Protein AF-0000000075737016 (afdb_homodimer)

Structure (mmCIF, N/CA/C/O backbone):
data_AF-0000000075737016-model_v1
#
loop_
_entity.id
_entity.type
_entity.pdbx_description
1 polymer 'VOC family protein'
#
loop_
_atom_site.group_PDB
_atom_site.id
_atom_site.type_symbol
_atom_site.label_atom_id
_atom_site.label_alt_id
_atom_site.label_comp_id
_atom_site.label_asym_id
_atom_site.label_entity_id
_atom_site.label_seq_id
_atom_site.pdbx_PDB_ins_code
_atom_site.Cartn_x
_atom_site.Cartn_y
_atom_site.Cartn_z
_atom_site.occupancy
_atom_site.B_iso_or_equiv
_atom_site.auth_seq_id
_atom_site.auth_comp_id
_atom_site.auth_asym_id
_atom_site.auth_atom_id
_atom_site.pdbx_PDB_model_num
ATOM 1 N N . MET A 1 1 ? -4.039 8.609 -7.211 1 94.69 1 MET A N 1
ATOM 2 C CA . MET A 1 1 ? -4.156 8.578 -5.758 1 94.69 1 MET A CA 1
ATOM 3 C C . MET A 1 1 ? -2.83 8.18 -5.113 1 94.69 1 MET A C 1
ATOM 5 O O . MET A 1 1 ? -2.293 8.914 -4.285 1 94.69 1 MET A O 1
ATOM 9 N N . PHE A 1 2 ? -2.203 7.031 -5.523 1 98 2 PHE A N 1
ATOM 10 C CA . PHE A 1 2 ? -0.981 6.527 -4.906 1 98 2 PHE A CA 1
ATOM 11 C C . PHE A 1 2 ? 0.245 6.973 -5.691 1 98 2 PHE A C 1
ATOM 13 O O . PHE A 1 2 ? 0.328 6.754 -6.902 1 98 2 PHE A O 1
ATOM 20 N N . SER A 1 3 ? 1.184 7.59 -5.055 1 97.44 3 SER A N 1
ATOM 21 C CA . SER A 1 3 ? 2.482 7.848 -5.672 1 97.44 3 SER A CA 1
ATOM 22 C C . SER A 1 3 ? 3.363 6.605 -5.645 1 97.44 3 SER A C 1
ATOM 24 O O . SER A 1 3 ? 3.945 6.23 -6.664 1 97.44 3 SER A O 1
ATOM 26 N N . HIS A 1 4 ? 3.385 5.996 -4.504 1 98.25 4 HIS A N 1
ATOM 27 C CA . HIS A 1 4 ? 4.199 4.801 -4.309 1 98.25 4 HIS A CA 1
ATOM 28 C C . HIS A 1 4 ? 3.695 3.973 -3.133 1 98.25 4 HIS A C 1
ATOM 30 O O . HIS A 1 4 ? 3.051 4.504 -2.225 1 98.25 4 HIS A O 1
ATOM 36 N N . VAL A 1 5 ? 3.99 2.672 -3.205 1 98.88 5 VAL A N 1
ATOM 37 C CA . VAL A 1 5 ? 3.783 1.75 -2.094 1 98.88 5 VAL A CA 1
ATOM 38 C C . VAL A 1 5 ? 5.062 0.961 -1.829 1 98.88 5 VAL A C 1
ATOM 40 O O . VAL A 1 5 ? 5.672 0.427 -2.758 1 98.88 5 VAL A O 1
ATOM 43 N N . MET A 1 6 ? 5.441 0.983 -0.606 1 98.81 6 MET A N 1
ATOM 44 C CA . MET A 1 6 ? 6.629 0.242 -0.198 1 98.81 6 MET A CA 1
ATOM 45 C C . MET A 1 6 ? 6.285 -0.806 0.854 1 98.81 6 MET A C 1
ATOM 47 O O . MET A 1 6 ? 5.473 -0.551 1.747 1 98.81 6 MET A O 1
ATOM 51 N N . ILE A 1 7 ? 6.914 -1.955 0.753 1 98.88 7 ILE A N 1
ATOM 52 C CA . ILE A 1 7 ? 6.84 -2.979 1.79 1 98.88 7 ILE A CA 1
ATOM 53 C C . ILE A 1 7 ? 8.242 -3.418 2.188 1 98.88 7 ILE A C 1
ATOM 55 O O . ILE A 1 7 ? 9.219 -3.092 1.505 1 98.88 7 ILE A O 1
ATOM 59 N N . GLY A 1 8 ? 8.297 -4.133 3.322 1 98.81 8 GLY A N 1
ATOM 60 C CA . GLY A 1 8 ? 9.578 -4.586 3.832 1 98.81 8 GLY A CA 1
ATOM 61 C C . GLY A 1 8 ? 9.922 -6 3.41 1 98.81 8 GLY A C 1
ATOM 62 O O . GLY A 1 8 ? 9.031 -6.801 3.109 1 98.81 8 GLY A O 1
ATOM 63 N N . THR A 1 9 ? 11.172 -6.27 3.42 1 98.88 9 THR A N 1
ATOM 64 C CA . THR A 1 9 ? 11.688 -7.621 3.221 1 98.88 9 THR A CA 1
ATOM 65 C C . THR A 1 9 ? 12.883 -7.887 4.125 1 98.88 9 THR A C 1
ATOM 67 O O . THR A 1 9 ? 13.586 -6.957 4.527 1 98.88 9 THR A O 1
ATOM 70 N N . ASN A 1 10 ? 13.039 -9.109 4.492 1 98.69 10 ASN A N 1
ATOM 71 C CA . ASN A 1 10 ? 14.188 -9.523 5.285 1 98.69 10 ASN A CA 1
ATOM 72 C C . ASN A 1 10 ? 15.281 -10.125 4.406 1 98.69 10 ASN A C 1
ATOM 74 O O . ASN A 1 10 ? 16.375 -10.453 4.895 1 98.69 10 ASN A O 1
ATOM 78 N N . ASN A 1 11 ? 15.055 -10.336 3.129 1 98.44 11 ASN A N 1
ATOM 79 C CA . ASN A 1 11 ? 15.977 -10.867 2.133 1 98.44 11 ASN A CA 1
ATOM 80 C C . ASN A 1 11 ? 15.758 -10.219 0.769 1 98.44 11 ASN A C 1
ATOM 82 O O . ASN A 1 11 ? 14.953 -10.695 -0.028 1 98.44 11 ASN A O 1
ATOM 86 N N . LEU A 1 12 ? 16.594 -9.195 0.452 1 98.38 12 LEU A N 1
ATOM 87 C CA . LEU A 1 12 ? 16.359 -8.352 -0.714 1 98.38 12 LEU A CA 1
ATOM 88 C C . LEU A 1 12 ? 16.516 -9.148 -2.004 1 98.38 12 LEU A C 1
ATOM 90 O O . LEU A 1 12 ? 15.75 -8.977 -2.949 1 98.38 12 LEU A O 1
ATOM 94 N N . GLU A 1 13 ? 17.5 -9.977 -2.055 1 98.12 13 GLU A N 1
ATOM 95 C CA . GLU A 1 13 ? 17.75 -10.773 -3.254 1 98.12 13 GLU A CA 1
ATOM 96 C C . GLU A 1 13 ? 16.578 -11.711 -3.547 1 98.12 13 GLU A C 1
ATOM 98 O O . GLU A 1 13 ? 16.125 -11.82 -4.691 1 98.12 13 GLU A O 1
ATOM 103 N N . ALA A 1 14 ? 16.125 -12.375 -2.545 1 98.44 14 ALA A N 1
ATOM 104 C CA . ALA A 1 14 ? 14.969 -13.258 -2.697 1 98.44 14 ALA A CA 1
ATOM 105 C C . ALA A 1 14 ? 13.727 -12.469 -3.098 1 98.44 14 ALA A C 1
ATOM 107 O O . ALA A 1 14 ? 12.922 -12.938 -3.912 1 98.44 14 ALA A O 1
ATOM 108 N N . ALA A 1 15 ? 13.602 -11.297 -2.504 1 98.75 15 ALA A N 1
ATOM 109 C CA . ALA A 1 15 ? 12.461 -10.445 -2.848 1 98.75 15 ALA A CA 1
ATOM 110 C C . ALA A 1 15 ? 12.516 -10.031 -4.316 1 98.75 15 ALA A C 1
ATOM 112 O O . ALA A 1 15 ? 11.5 -10.078 -5.016 1 98.75 15 ALA A O 1
ATOM 113 N N . LYS A 1 16 ? 13.672 -9.609 -4.73 1 98.69 16 LYS A N 1
ATOM 114 C CA . LYS A 1 16 ? 13.805 -9.203 -6.125 1 98.69 16 LYS A CA 1
ATOM 115 C C . LYS A 1 16 ? 13.453 -10.352 -7.066 1 98.69 16 LYS A C 1
ATOM 117 O O . LYS A 1 16 ? 12.758 -10.156 -8.062 1 98.69 16 LYS A O 1
ATOM 122 N N . ASP A 1 17 ? 13.984 -11.523 -6.801 1 98.75 17 ASP A N 1
ATOM 123 C CA . ASP A 1 17 ? 13.688 -12.695 -7.617 1 98.75 17 ASP A CA 1
ATOM 124 C C . ASP A 1 17 ? 12.188 -12.977 -7.664 1 98.75 17 ASP A C 1
ATOM 126 O O . ASP A 1 17 ? 11.625 -13.195 -8.734 1 98.75 17 ASP A O 1
ATOM 130 N N . PHE A 1 18 ? 11.531 -12.922 -6.566 1 98.94 18 PHE A N 1
ATOM 131 C CA . PHE A 1 18 ? 10.102 -13.172 -6.445 1 98.94 18 PHE A CA 1
ATOM 132 C C . PHE A 1 18 ? 9.305 -12.133 -7.219 1 98.94 18 PHE A C 1
ATOM 134 O O . PHE A 1 18 ? 8.477 -12.477 -8.062 1 98.94 18 PHE A O 1
ATOM 141 N N . TYR A 1 19 ? 9.547 -10.867 -6.992 1 98.94 19 TYR A N 1
ATOM 142 C CA . TYR A 1 19 ? 8.688 -9.805 -7.516 1 98.94 19 TYR A CA 1
ATOM 143 C C . TYR A 1 19 ? 8.984 -9.539 -8.984 1 98.94 19 TYR A C 1
ATOM 145 O O . TYR A 1 19 ? 8.094 -9.148 -9.742 1 98.94 19 TYR A O 1
ATOM 153 N N . ASP A 1 20 ? 10.258 -9.742 -9.461 1 98.88 20 ASP A N 1
ATOM 154 C CA . ASP A 1 20 ? 10.523 -9.688 -10.891 1 98.88 20 ASP A CA 1
ATOM 155 C C . ASP A 1 20 ? 9.602 -10.641 -11.656 1 98.88 20 ASP A C 1
ATOM 157 O O . ASP A 1 20 ? 9.008 -10.258 -12.672 1 98.88 20 ASP A O 1
ATOM 161 N N . LYS A 1 21 ? 9.516 -11.828 -11.156 1 98.88 21 LYS A N 1
ATOM 162 C CA . LYS A 1 21 ? 8.695 -12.836 -11.805 1 98.88 21 LYS A CA 1
ATOM 163 C C . LYS A 1 21 ? 7.207 -12.531 -11.641 1 98.88 21 LYS A C 1
ATOM 165 O O . LYS A 1 21 ? 6.449 -12.578 -12.609 1 98.88 21 LYS A O 1
ATOM 170 N N . LEU A 1 22 ? 6.766 -12.219 -10.453 1 98.88 22 LEU A N 1
ATOM 171 C CA . LEU A 1 22 ? 5.363 -11.977 -10.133 1 98.88 22 LEU A CA 1
ATOM 172 C C . LEU A 1 22 ? 4.816 -10.812 -10.953 1 98.88 22 LEU A C 1
ATOM 174 O O . LEU A 1 22 ? 3.822 -10.961 -11.672 1 98.88 22 LEU A O 1
ATOM 178 N N . LEU A 1 23 ? 5.508 -9.664 -10.891 1 98.88 23 LEU A N 1
ATOM 179 C CA . LEU A 1 23 ? 5.016 -8.461 -11.555 1 98.88 23 LEU A CA 1
ATOM 180 C C . LEU A 1 23 ? 5.293 -8.516 -13.055 1 98.88 23 LEU A C 1
ATOM 182 O O . LEU A 1 23 ? 4.645 -7.816 -13.836 1 98.88 23 LEU A O 1
ATOM 186 N N . GLY A 1 24 ? 6.281 -9.344 -13.43 1 98.69 24 GLY A N 1
ATOM 187 C CA . GLY A 1 24 ? 6.473 -9.617 -14.852 1 98.69 24 GLY A CA 1
ATOM 188 C C . GLY A 1 24 ? 5.227 -10.141 -15.531 1 98.69 24 GLY A C 1
ATOM 189 O O . GLY A 1 24 ? 4.977 -9.836 -16.703 1 98.69 24 GLY A O 1
ATOM 190 N N . THR A 1 25 ? 4.461 -10.93 -14.844 1 98.75 25 THR A N 1
ATOM 191 C CA . THR A 1 25 ? 3.236 -11.492 -15.398 1 98.75 25 THR A CA 1
ATOM 192 C C . THR A 1 25 ? 2.232 -10.391 -15.719 1 98.75 25 THR A C 1
ATOM 194 O O . THR A 1 25 ? 1.284 -10.609 -16.484 1 98.75 25 THR A O 1
ATOM 197 N N . LEU A 1 26 ? 2.424 -9.242 -15.148 1 98.44 26 LEU A N 1
ATOM 198 C CA . LEU A 1 26 ? 1.522 -8.117 -15.359 1 98.44 26 LEU A CA 1
ATOM 199 C C . LEU A 1 26 ? 2.137 -7.094 -16.312 1 98.44 26 LEU A C 1
ATOM 201 O O . LEU A 1 26 ? 1.623 -5.984 -16.453 1 98.44 26 LEU A O 1
ATOM 205 N N . GLY A 1 27 ? 3.307 -7.441 -16.828 1 97.75 27 GLY A N 1
ATOM 206 C CA . GLY A 1 27 ? 3.961 -6.578 -17.797 1 97.75 27 GLY A CA 1
ATOM 207 C C . GLY A 1 27 ? 4.82 -5.504 -17.156 1 97.75 27 GLY A C 1
ATOM 208 O O . GLY A 1 27 ? 5.199 -4.531 -17.812 1 97.75 27 GLY A O 1
ATOM 209 N N . VAL A 1 28 ? 5.105 -5.602 -15.898 1 98.31 28 VAL A N 1
ATOM 210 C CA . VAL A 1 28 ? 5.961 -4.641 -15.211 1 98.31 28 VAL A CA 1
ATOM 211 C C . VAL A 1 28 ? 7.426 -5.008 -15.422 1 98.31 28 VAL A C 1
ATOM 213 O O . VAL A 1 28 ? 7.828 -6.148 -15.18 1 98.31 28 VAL A O 1
ATOM 216 N N . PRO A 1 29 ? 8.234 -4.062 -15.836 1 97.62 29 PRO A N 1
ATOM 217 C CA . PRO A 1 29 ? 9.648 -4.367 -16.047 1 97.62 29 PRO A CA 1
ATOM 218 C C . PRO A 1 29 ? 10.383 -4.715 -14.75 1 97.62 29 PRO A C 1
ATOM 220 O O . PRO A 1 29 ? 9.922 -4.363 -13.664 1 97.62 29 PRO A O 1
ATOM 223 N N . PRO A 1 30 ? 11.516 -5.359 -14.875 1 98 30 PRO A N 1
ATOM 224 C CA . PRO A 1 30 ? 12.281 -5.738 -13.688 1 98 30 PRO A CA 1
ATOM 225 C C . PRO A 1 30 ? 12.688 -4.539 -12.836 1 98 30 PRO A C 1
ATOM 227 O O . PRO A 1 30 ? 12.758 -3.414 -13.344 1 98 30 PRO A O 1
ATOM 230 N N . ALA A 1 31 ? 13.055 -4.859 -11.656 1 98.19 31 ALA A N 1
ATOM 231 C CA . ALA A 1 31 ? 13.32 -3.824 -10.656 1 98.19 31 ALA A CA 1
ATOM 232 C C . ALA A 1 31 ? 14.609 -3.07 -10.977 1 98.19 31 ALA A C 1
ATOM 234 O O . ALA A 1 31 ? 15.555 -3.646 -11.516 1 98.19 31 ALA A O 1
ATOM 235 N N . MET A 1 32 ? 14.57 -1.818 -10.578 1 97.06 32 MET A N 1
ATOM 236 C CA . MET A 1 32 ? 15.812 -1.078 -10.352 1 97.06 32 MET A CA 1
ATOM 237 C C . MET A 1 32 ? 16.312 -1.285 -8.922 1 97.06 32 MET A C 1
ATOM 239 O O . MET A 1 32 ? 15.523 -1.261 -7.977 1 97.06 32 MET A O 1
ATOM 243 N N . VAL A 1 33 ? 17.625 -1.486 -8.797 1 96.31 33 VAL A N 1
ATOM 244 C CA . VAL A 1 33 ? 18.219 -1.703 -7.477 1 96.31 33 VAL A CA 1
ATOM 245 C C . VAL A 1 33 ? 18.906 -0.428 -7.004 1 96.31 33 VAL A C 1
ATOM 247 O O . VAL A 1 33 ? 19.656 0.19 -7.754 1 96.31 33 VAL A O 1
ATOM 250 N N . ASP A 1 34 ? 18.578 -0.069 -5.82 1 93.62 34 ASP A N 1
ATOM 251 C CA . ASP A 1 34 ? 19.25 1.033 -5.141 1 93.62 34 ASP A CA 1
ATOM 252 C C . ASP A 1 34 ? 19.594 0.662 -3.699 1 93.62 34 ASP A C 1
ATOM 254 O O . ASP A 1 34 ? 18.781 0.847 -2.793 1 93.62 34 ASP A O 1
ATOM 258 N N . AR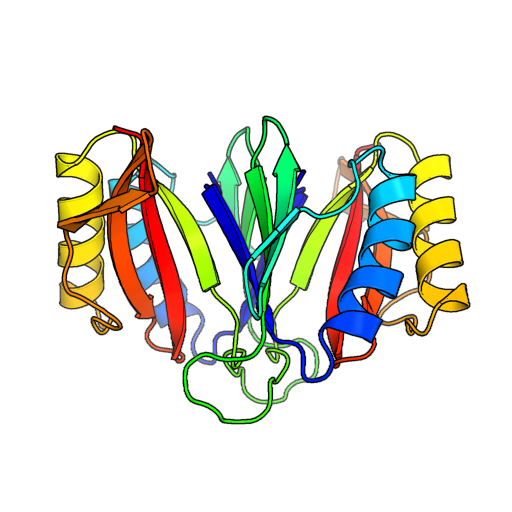G A 1 35 ? 20.859 0.183 -3.465 1 94.06 35 ARG A N 1
ATOM 259 C CA . ARG A 1 35 ? 21.297 -0.239 -2.139 1 94.06 35 ARG A CA 1
ATOM 260 C C . ARG A 1 35 ? 20.375 -1.315 -1.573 1 94.06 35 ARG A C 1
ATOM 262 O O . ARG A 1 35 ? 20.266 -2.404 -2.141 1 94.06 35 ARG A O 1
ATOM 269 N N . HIS A 1 36 ? 19.688 -1.004 -0.562 1 95.38 36 HIS A N 1
ATOM 270 C CA . HIS A 1 36 ? 18.875 -1.999 0.128 1 95.38 36 HIS A CA 1
ATOM 271 C C . HIS A 1 36 ? 17.406 -1.884 -0.269 1 95.38 36 HIS A C 1
ATOM 273 O O . HIS A 1 36 ? 16.516 -2.24 0.509 1 95.38 36 HIS A O 1
ATOM 279 N N . ARG A 1 37 ? 17.219 -1.365 -1.515 1 97.81 37 ARG A N 1
ATOM 280 C CA . ARG A 1 37 ? 15.867 -1.179 -2.023 1 97.81 37 ARG A CA 1
ATOM 281 C C . ARG A 1 37 ? 15.758 -1.661 -3.467 1 97.81 37 ARG A C 1
ATOM 283 O O . ARG A 1 37 ? 16.719 -1.572 -4.234 1 97.81 37 ARG A O 1
ATOM 290 N N . ILE A 1 38 ? 14.602 -2.125 -3.832 1 98.5 38 ILE A N 1
ATOM 291 C CA . ILE A 1 38 ? 14.258 -2.379 -5.227 1 98.5 38 ILE A CA 1
ATOM 292 C C . ILE A 1 38 ? 12.977 -1.631 -5.59 1 98.5 38 ILE A C 1
ATOM 294 O O . ILE A 1 38 ? 12.07 -1.505 -4.762 1 98.5 38 ILE A O 1
ATOM 298 N N . PHE A 1 39 ? 12.938 -1.162 -6.867 1 98.44 39 PHE A N 1
ATOM 299 C CA . PHE A 1 39 ? 11.828 -0.331 -7.324 1 98.44 39 PHE A CA 1
ATOM 300 C C . PHE A 1 39 ? 11.242 -0.878 -8.617 1 98.44 39 PHE A C 1
ATOM 302 O O . PHE A 1 39 ? 11.984 -1.231 -9.539 1 98.44 39 PHE A O 1
ATOM 309 N N . TYR A 1 40 ? 9.945 -0.964 -8.664 1 98.69 40 TYR A N 1
ATOM 310 C CA . TYR A 1 40 ? 9.164 -1.186 -9.875 1 98.69 40 TYR A CA 1
ATOM 311 C C . TYR A 1 40 ? 8.383 0.066 -10.258 1 98.69 40 TYR A C 1
ATOM 313 O O . TYR A 1 40 ? 7.477 0.487 -9.531 1 98.69 40 TYR A O 1
ATOM 321 N N . ARG A 1 41 ? 8.742 0.615 -11.398 1 96.19 41 ARG A N 1
ATOM 322 C CA . ARG A 1 41 ? 8.156 1.895 -11.781 1 96.19 41 ARG A CA 1
ATOM 323 C C . ARG A 1 41 ? 7.309 1.753 -13.047 1 96.19 41 ARG A C 1
ATOM 325 O O . ARG A 1 41 ? 7.746 1.155 -14.031 1 96.19 41 ARG A O 1
ATOM 332 N N . THR A 1 42 ? 6.105 2.258 -12.945 1 95.5 42 THR A N 1
ATOM 333 C CA . THR A 1 42 ? 5.211 2.373 -14.094 1 95.5 42 THR A CA 1
ATOM 334 C C . THR A 1 42 ? 4.652 3.789 -14.203 1 95.5 42 THR A C 1
ATOM 336 O O . THR A 1 42 ? 4.961 4.648 -13.375 1 95.5 42 THR A O 1
ATOM 339 N N . LYS A 1 43 ? 3.848 4.016 -15.211 1 92.31 43 LYS A N 1
ATOM 340 C CA . LYS A 1 43 ? 3.24 5.328 -15.406 1 92.31 43 LYS A CA 1
ATOM 341 C C . LYS A 1 43 ? 2.221 5.629 -14.312 1 92.31 43 LYS A C 1
ATOM 343 O O . LYS A 1 43 ? 1.885 6.793 -14.07 1 92.31 43 LYS A O 1
ATOM 348 N N . THR A 1 44 ? 1.782 4.586 -13.672 1 92.56 44 THR A N 1
ATOM 349 C CA . THR A 1 44 ? 0.655 4.793 -12.773 1 92.56 44 THR A CA 1
ATOM 350 C C . THR A 1 44 ? 1.08 4.602 -11.32 1 92.56 44 THR A C 1
ATOM 352 O O . THR A 1 44 ? 0.237 4.562 -10.422 1 92.56 44 THR A O 1
ATOM 355 N N . GLY A 1 45 ? 2.395 4.492 -11.062 1 94.62 45 GLY A N 1
ATOM 356 C CA . GLY A 1 45 ? 2.857 4.406 -9.688 1 94.62 45 GLY A CA 1
ATOM 357 C C . GLY A 1 45 ? 4.156 3.633 -9.539 1 94.62 45 GLY A C 1
ATOM 358 O O . GLY A 1 45 ? 4.652 3.053 -10.508 1 94.62 45 GLY A O 1
ATOM 359 N N . THR A 1 46 ? 4.676 3.658 -8.344 1 97.56 46 THR A N 1
ATOM 360 C CA . THR A 1 46 ? 5.902 2.951 -8 1 97.56 46 THR A CA 1
ATOM 361 C C . THR A 1 46 ? 5.66 1.958 -6.871 1 97.56 46 THR A C 1
ATOM 363 O O . THR A 1 46 ? 5.043 2.301 -5.859 1 97.56 46 THR A O 1
ATOM 366 N N . PHE A 1 47 ? 6.02 0.684 -7.074 1 98.88 47 PHE A N 1
ATOM 367 C CA . PHE A 1 47 ? 6.094 -0.316 -6.016 1 98.88 47 PHE A CA 1
ATOM 368 C C . PHE A 1 47 ? 7.539 -0.555 -5.594 1 98.88 47 PHE A C 1
ATOM 370 O O . PHE A 1 47 ? 8.422 -0.688 -6.441 1 98.88 47 PHE A O 1
ATOM 377 N N . ALA A 1 48 ? 7.742 -0.565 -4.301 1 98.81 48 ALA A N 1
ATOM 378 C CA . ALA A 1 48 ? 9.109 -0.733 -3.814 1 98.81 48 ALA A CA 1
ATOM 379 C C . ALA A 1 48 ? 9.164 -1.749 -2.676 1 98.81 48 ALA A C 1
ATOM 381 O O . ALA A 1 48 ? 8.18 -1.939 -1.957 1 98.81 48 ALA A O 1
ATOM 382 N N . VAL A 1 49 ? 10.25 -2.393 -2.561 1 98.88 49 VAL A N 1
ATOM 383 C CA . VAL A 1 49 ? 10.562 -3.33 -1.489 1 98.88 49 VAL A CA 1
ATOM 384 C C . VAL A 1 49 ? 11.922 -2.99 -0.888 1 98.88 49 VAL A C 1
ATOM 386 O O . VAL A 1 49 ? 12.883 -2.73 -1.617 1 98.88 49 VAL A O 1
ATOM 389 N N . SER A 1 50 ? 11.953 -2.971 0.403 1 98.31 50 SER A N 1
ATOM 390 C CA . SER A 1 50 ? 13.203 -2.551 1.031 1 98.31 50 SER A CA 1
ATOM 391 C C . SER A 1 50 ? 13.422 -3.26 2.365 1 98.31 50 SER A C 1
ATOM 393 O O . SER A 1 50 ? 12.453 -3.666 3.02 1 98.31 50 SER A O 1
ATOM 395 N N . LYS A 1 51 ? 14.734 -3.406 2.701 1 98.06 51 LYS A N 1
ATOM 396 C CA . LYS A 1 51 ? 15 -3.646 4.117 1 98.06 51 LYS A CA 1
ATOM 397 C C . LYS A 1 51 ? 14.586 -2.445 4.965 1 98.06 51 LYS A C 1
ATOM 399 O O . LYS A 1 51 ? 14.805 -1.298 4.574 1 98.06 51 LYS A O 1
ATOM 404 N N . PRO A 1 52 ? 13.977 -2.764 6.164 1 98 52 PRO A N 1
ATOM 405 C CA . PRO A 1 52 ? 13.523 -1.629 6.969 1 98 52 PRO A CA 1
ATOM 406 C C . PRO A 1 52 ? 14.664 -0.7 7.379 1 98 52 PRO A C 1
ATOM 408 O O . PRO A 1 52 ? 15.75 -1.168 7.727 1 98 52 PRO A O 1
ATOM 411 N N . ILE A 1 53 ? 14.391 0.537 7.391 1 95.12 53 ILE A N 1
ATOM 412 C CA . ILE A 1 53 ? 15.43 1.546 7.59 1 95.12 53 ILE A CA 1
ATOM 413 C C . ILE A 1 53 ? 15.805 1.614 9.07 1 95.12 53 ILE A C 1
ATOM 415 O O . ILE A 1 53 ? 16.859 2.16 9.422 1 95.12 53 ILE A O 1
ATOM 419 N N . ASN A 1 54 ? 14.969 1.071 9.922 1 96.38 54 ASN A N 1
ATOM 420 C CA . ASN A 1 54 ? 15.258 1.129 11.352 1 96.38 54 ASN A CA 1
ATOM 421 C C . ASN A 1 54 ? 16.125 -0.049 11.797 1 96.38 54 ASN A C 1
ATOM 423 O O . ASN A 1 54 ? 16.391 -0.208 12.984 1 96.38 54 ASN A O 1
ATOM 427 N N . GLY A 1 55 ? 16.438 -0.944 10.867 1 96.75 55 GLY A N 1
ATOM 428 C CA . GLY A 1 55 ? 17.344 -2.051 11.141 1 96.75 55 GLY A CA 1
ATOM 429 C C . GLY A 1 55 ? 16.641 -3.248 11.766 1 96.75 55 GLY A C 1
ATOM 430 O O . GLY A 1 55 ? 17.266 -4.285 12 1 96.75 55 GLY A O 1
ATOM 431 N N . GLU A 1 56 ? 15.375 -3.094 12.148 1 98.38 56 GLU A N 1
ATOM 432 C CA . GLU A 1 56 ? 14.594 -4.199 12.695 1 98.38 56 GLU A CA 1
ATOM 433 C C . GLU A 1 56 ? 14.031 -5.082 11.578 1 98.38 56 GLU A C 1
ATOM 435 O O . GLU A 1 56 ? 13.953 -4.656 10.422 1 98.38 56 GLU A O 1
ATOM 440 N N . PRO A 1 57 ? 13.672 -6.359 11.883 1 98.62 57 PRO A N 1
ATOM 441 C CA . PRO A 1 57 ? 13.117 -7.234 10.844 1 98.62 57 PRO A CA 1
ATOM 442 C C . PRO A 1 57 ? 11.859 -6.656 10.195 1 98.62 57 PRO A C 1
ATOM 444 O O . PRO A 1 57 ? 11.039 -6.031 10.875 1 98.62 57 PRO A O 1
ATOM 447 N N . ALA A 1 58 ? 11.758 -6.855 8.914 1 98.75 58 ALA A N 1
ATOM 448 C CA . ALA A 1 58 ? 10.516 -6.535 8.203 1 98.75 58 ALA A CA 1
ATOM 449 C C . ALA A 1 58 ? 9.352 -7.359 8.734 1 98.75 58 ALA A C 1
ATOM 451 O O . ALA A 1 58 ? 9.508 -8.547 9.023 1 98.75 58 ALA A O 1
ATOM 452 N N . THR A 1 59 ? 8.25 -6.73 8.883 1 98.81 59 THR A N 1
ATOM 453 C CA . THR A 1 59 ? 7.02 -7.426 9.234 1 98.81 59 THR A CA 1
ATOM 454 C C . THR A 1 59 ? 5.871 -6.996 8.328 1 98.81 59 THR A C 1
ATOM 456 O O . THR 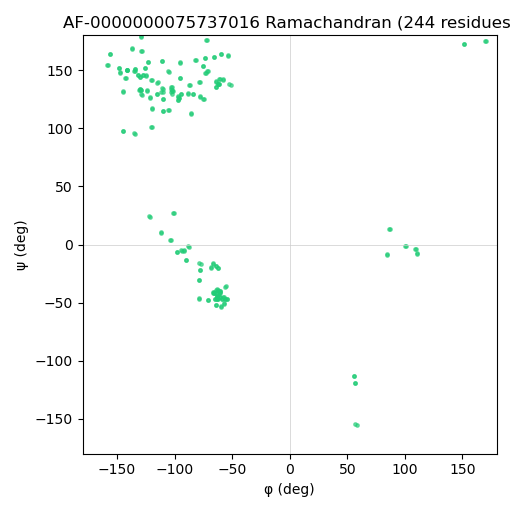A 1 59 ? 5.785 -5.824 7.945 1 98.81 59 THR A O 1
ATOM 459 N N . ALA A 1 60 ? 5.016 -7.957 8.055 1 98.69 60 ALA A N 1
ATOM 460 C CA . ALA A 1 60 ? 3.781 -7.641 7.34 1 98.69 60 ALA A CA 1
ATOM 461 C C . ALA A 1 60 ? 2.783 -6.941 8.266 1 98.69 60 ALA A C 1
ATOM 463 O O . ALA A 1 60 ? 2.824 -7.121 9.484 1 98.69 60 ALA A O 1
ATOM 464 N N . ALA A 1 61 ? 1.917 -6.156 7.695 1 98.75 61 ALA A N 1
ATOM 465 C CA . ALA A 1 61 ? 0.829 -5.539 8.453 1 98.75 61 ALA A CA 1
ATOM 466 C C . ALA A 1 61 ? -0.304 -6.535 8.688 1 98.75 61 ALA A C 1
ATOM 468 O O . ALA A 1 61 ? -0.641 -7.324 7.801 1 98.75 61 ALA A O 1
ATOM 469 N N . ASN A 1 62 ? -0.911 -6.535 9.875 1 98.69 62 ASN A N 1
ATOM 470 C CA . ASN A 1 62 ? -2.197 -7.203 10.039 1 98.69 62 ASN A CA 1
ATOM 471 C C . ASN A 1 62 ? -3.357 -6.289 9.656 1 98.69 62 ASN A C 1
ATOM 473 O O . ASN A 1 62 ? -3.613 -5.285 10.32 1 98.69 62 ASN A O 1
ATOM 477 N N . GLY A 1 63 ? -4.012 -6.625 8.617 1 98.19 63 GLY A N 1
ATOM 478 C CA . GLY A 1 63 ? -5.043 -5.777 8.047 1 98.19 63 GLY A CA 1
ATOM 479 C C . GLY A 1 63 ? -4.637 -5.16 6.723 1 98.19 63 GLY A C 1
ATOM 480 O O . GLY A 1 63 ? -5.445 -4.496 6.07 1 98.19 63 GLY A O 1
ATOM 481 N N . GLY A 1 64 ? -3.377 -5.402 6.312 1 98.5 64 GLY A N 1
ATOM 482 C CA . GLY A 1 64 ? -2.859 -4.781 5.102 1 98.5 64 GLY A CA 1
ATOM 483 C C . GLY A 1 64 ? -2.99 -5.664 3.875 1 98.5 64 GLY A C 1
ATOM 484 O O . GLY A 1 64 ? -2.879 -6.887 3.969 1 98.5 64 GLY A O 1
ATOM 485 N N . THR A 1 65 ? -3.279 -5.09 2.717 1 98.81 65 THR A N 1
ATOM 486 C CA . THR A 1 65 ? -3.264 -5.742 1.412 1 98.81 65 THR A CA 1
ATOM 487 C C . THR A 1 65 ? -2.793 -4.777 0.329 1 98.81 65 THR A C 1
ATOM 489 O O . THR A 1 65 ? -3.232 -3.625 0.284 1 98.81 65 THR A O 1
ATOM 492 N N . ILE A 1 66 ? -1.862 -5.211 -0.499 1 98.88 66 ILE A N 1
ATOM 493 C CA . ILE A 1 66 ? -1.486 -4.465 -1.694 1 98.88 66 ILE A CA 1
ATOM 494 C C . ILE A 1 66 ? -2.061 -5.152 -2.932 1 98.88 66 ILE A C 1
ATOM 496 O O . ILE A 1 66 ? -1.695 -6.285 -3.246 1 98.88 66 ILE A O 1
ATOM 500 N N . GLY A 1 67 ? -2.949 -4.43 -3.588 1 98.75 67 GLY A N 1
ATOM 501 C CA . GLY A 1 67 ? -3.617 -4.965 -4.762 1 98.75 67 GLY A CA 1
ATOM 502 C C . GLY A 1 67 ? -3.057 -4.426 -6.066 1 98.75 67 GLY A C 1
ATOM 503 O O . GLY A 1 67 ? -2.859 -3.217 -6.211 1 98.75 67 GLY A O 1
ATOM 504 N N . PHE A 1 68 ? -2.857 -5.281 -7.016 1 98.75 68 PHE A N 1
ATOM 505 C CA . PHE A 1 68 ? -2.391 -4.934 -8.352 1 98.75 68 PHE A CA 1
ATOM 506 C C . PHE A 1 68 ? -3.49 -5.156 -9.383 1 98.75 68 PHE A C 1
ATOM 508 O O . PHE A 1 68 ? -4.395 -5.969 -9.172 1 98.75 68 PHE A O 1
ATOM 515 N N . VAL A 1 69 ? -3.324 -4.469 -10.492 1 97.94 69 VAL A N 1
ATOM 516 C CA . VAL A 1 69 ? -4.312 -4.566 -11.562 1 97.94 69 VAL A CA 1
ATOM 517 C C . VAL A 1 69 ? -3.877 -5.625 -12.57 1 97.94 69 VAL A C 1
ATOM 519 O O . VAL A 1 69 ? -2.723 -5.637 -13.008 1 97.94 69 VAL A O 1
ATOM 522 N N . ALA A 1 70 ? -4.727 -6.508 -12.891 1 98.38 70 ALA A N 1
ATOM 523 C CA . ALA A 1 70 ? -4.562 -7.383 -14.047 1 98.38 70 ALA A CA 1
ATOM 524 C C . ALA A 1 70 ? -5.484 -6.961 -15.188 1 98.38 70 ALA A C 1
ATOM 526 O O . ALA A 1 70 ? -6.617 -6.535 -14.953 1 98.38 70 ALA A O 1
ATOM 527 N N . LYS A 1 71 ? -5.062 -7.184 -16.406 1 97.62 71 LYS A N 1
ATOM 528 C CA . LYS A 1 71 ? -5.824 -6.77 -17.578 1 97.62 71 LYS A CA 1
ATOM 529 C C . LYS A 1 71 ? -6.785 -7.867 -18.031 1 97.62 71 LYS A C 1
ATOM 531 O O . LYS A 1 71 ? -7.629 -7.645 -18.891 1 97.62 71 LYS A O 1
ATOM 536 N N . SER A 1 72 ? -6.613 -9.023 -17.531 1 98.12 72 SER A N 1
ATOM 537 C CA . SER A 1 72 ? -7.461 -10.164 -17.875 1 98.12 72 SER A CA 1
ATOM 538 C C . SER A 1 72 ? -7.445 -11.219 -16.766 1 98.12 72 SER A C 1
ATOM 540 O O . SER A 1 72 ? -6.586 -11.195 -15.891 1 98.12 72 SER A O 1
ATOM 542 N N . GLN A 1 73 ? -8.43 -12.102 -16.844 1 97.81 73 GLN A N 1
ATOM 543 C CA . GLN A 1 73 ? -8.445 -13.227 -15.93 1 97.81 73 GLN A CA 1
ATOM 544 C C . GLN A 1 73 ? -7.207 -14.102 -16.094 1 97.81 73 GLN A C 1
ATOM 546 O O . GLN A 1 73 ? -6.648 -14.594 -15.117 1 97.81 73 GLN A O 1
ATOM 551 N N . GLU A 1 74 ? -6.824 -14.273 -17.344 1 98.06 74 GLU A N 1
ATOM 552 C CA . GLU A 1 74 ? -5.648 -15.094 -17.641 1 98.06 74 GLU A CA 1
ATOM 553 C C . GLU A 1 74 ? -4.395 -14.508 -16.984 1 98.06 74 GLU A C 1
ATOM 555 O O . GLU A 1 74 ? -3.568 -15.242 -16.453 1 98.06 74 GLU A O 1
ATOM 560 N N . GLU A 1 75 ? -4.254 -13.188 -17.047 1 98.44 75 GLU A N 1
ATOM 561 C CA . GLU A 1 75 ? -3.131 -12.516 -16.406 1 98.44 75 GLU A CA 1
ATOM 562 C C . GLU A 1 75 ? -3.158 -12.711 -14.891 1 98.44 75 GLU A C 1
ATOM 564 O O . GLU A 1 75 ? -2.117 -12.922 -14.273 1 98.44 75 GLU A O 1
ATOM 569 N N . ALA A 1 76 ? -4.336 -12.641 -14.359 1 98.69 76 ALA A N 1
ATOM 570 C CA . ALA A 1 76 ? -4.5 -12.836 -12.914 1 98.69 76 ALA A CA 1
ATOM 571 C C . ALA A 1 76 ? -4.137 -14.266 -12.508 1 98.69 76 ALA A C 1
ATOM 573 O O . ALA A 1 76 ? -3.469 -14.477 -11.492 1 98.69 76 ALA A O 1
ATOM 574 N N . ASP A 1 77 ? -4.543 -15.211 -13.305 1 98.62 77 ASP A N 1
ATOM 575 C CA . ASP A 1 77 ? -4.207 -16.609 -13.047 1 98.62 77 ASP A CA 1
ATOM 576 C C . ASP A 1 77 ? -2.699 -16.828 -13.125 1 98.62 77 ASP A C 1
ATOM 578 O O . ASP A 1 77 ? -2.127 -17.531 -12.281 1 98.62 77 ASP A O 1
ATOM 582 N N . ALA A 1 78 ? -2.145 -16.281 -14.117 1 98.81 78 ALA A N 1
ATOM 583 C CA . ALA A 1 78 ? -0.698 -16.406 -14.273 1 98.81 78 ALA A CA 1
ATOM 584 C C . ALA A 1 78 ? 0.04 -15.781 -13.094 1 98.81 78 ALA A C 1
ATOM 586 O O . ALA A 1 78 ? 1.04 -16.328 -12.625 1 98.81 78 ALA A O 1
ATOM 587 N N . TRP A 1 79 ? -0.433 -14.672 -12.672 1 98.88 79 TRP A N 1
ATOM 588 C CA . TRP A 1 79 ? 0.12 -13.984 -11.508 1 98.88 79 TRP A CA 1
ATOM 589 C C . TRP A 1 79 ? 0.095 -14.875 -10.281 1 98.88 79 TRP A C 1
ATOM 591 O O . TRP A 1 79 ? 1.116 -15.047 -9.609 1 98.88 79 TRP A O 1
ATOM 601 N N . HIS A 1 80 ? -1.02 -15.445 -10.008 1 98.88 80 HIS A N 1
ATOM 602 C CA . HIS A 1 80 ? -1.166 -16.297 -8.828 1 98.88 80 HIS A CA 1
ATOM 603 C C . HIS A 1 80 ? -0.295 -17.547 -8.93 1 98.88 80 HIS A C 1
ATOM 605 O O . HIS A 1 80 ? 0.429 -17.875 -7.988 1 98.88 80 HIS A O 1
ATOM 611 N N . ALA A 1 81 ? -0.341 -18.188 -10.047 1 98.81 81 ALA A N 1
ATOM 612 C CA . ALA A 1 81 ? 0.436 -19.406 -10.258 1 98.81 81 ALA A CA 1
ATOM 613 C C . ALA A 1 81 ? 1.931 -19.141 -10.117 1 98.81 81 ALA A C 1
ATOM 615 O O . ALA A 1 81 ? 2.652 -19.906 -9.492 1 98.81 81 ALA A O 1
ATOM 616 N N . THR A 1 82 ? 2.371 -18.078 -10.711 1 98.88 82 THR A N 1
ATOM 617 C CA . THR A 1 82 ? 3.775 -17.703 -10.633 1 98.88 82 THR A CA 1
ATOM 618 C C . THR A 1 82 ? 4.176 -17.406 -9.195 1 98.88 82 THR A C 1
ATOM 620 O O . THR A 1 82 ? 5.254 -17.797 -8.75 1 98.88 82 THR A O 1
ATOM 623 N N . GLY A 1 83 ? 3.34 -16.672 -8.477 1 98.81 83 GLY A N 1
ATOM 624 C CA . GLY A 1 83 ? 3.605 -16.391 -7.074 1 98.81 83 GLY A CA 1
ATOM 625 C C . GLY A 1 83 ? 3.787 -17.656 -6.246 1 98.81 83 GLY A C 1
ATOM 626 O O . GLY A 1 83 ? 4.754 -17.766 -5.488 1 98.81 83 GLY A O 1
ATOM 627 N N . VAL A 1 84 ? 2.902 -18.562 -6.445 1 98.69 84 VAL A N 1
ATOM 628 C CA . VAL A 1 84 ? 2.951 -19.812 -5.691 1 98.69 84 VAL A CA 1
ATOM 629 C C . VAL A 1 84 ? 4.203 -20.594 -6.074 1 98.69 84 VAL A C 1
ATOM 631 O O . VAL A 1 84 ? 4.906 -21.125 -5.203 1 98.69 84 VAL A O 1
ATOM 634 N N . ALA A 1 85 ? 4.516 -20.625 -7.297 1 98.81 85 ALA A N 1
ATOM 635 C CA . ALA A 1 85 ? 5.652 -21.391 -7.801 1 98.81 85 ALA A CA 1
ATOM 636 C C . ALA A 1 85 ? 6.973 -20.812 -7.293 1 98.81 85 ALA A C 1
ATOM 638 O O . ALA A 1 85 ? 8.008 -21.484 -7.32 1 98.81 85 ALA A O 1
ATOM 639 N N . ASN A 1 86 ? 6.945 -19.625 -6.812 1 98.69 86 ASN A N 1
ATOM 640 C CA . ASN A 1 86 ? 8.195 -18.953 -6.461 1 98.69 86 ASN A CA 1
ATOM 641 C C . ASN A 1 86 ? 8.219 -18.562 -4.988 1 98.69 86 ASN A C 1
ATOM 643 O O . ASN A 1 86 ? 8.875 -17.578 -4.617 1 98.69 86 ASN A O 1
ATOM 647 N N . GLY A 1 87 ? 7.473 -19.219 -4.184 1 98.25 87 GLY A N 1
ATOM 648 C CA . GLY A 1 87 ? 7.648 -19.094 -2.748 1 98.25 87 GLY A CA 1
ATOM 649 C C . GLY A 1 87 ? 6.496 -18.375 -2.068 1 98.25 87 GLY A C 1
ATOM 650 O O . GLY A 1 87 ? 6.449 -18.281 -0.84 1 98.25 87 GLY A O 1
ATOM 651 N N . GLY A 1 88 ? 5.531 -17.812 -2.873 1 98.56 88 GLY A N 1
ATOM 652 C CA . GLY A 1 88 ? 4.32 -17.266 -2.279 1 98.56 88 GLY A CA 1
ATOM 653 C C . GLY A 1 88 ? 3.355 -18.344 -1.805 1 98.56 88 GLY A C 1
ATOM 654 O O . GLY A 1 88 ? 3.469 -19.5 -2.193 1 98.56 88 GLY A O 1
ATOM 655 N N . THR A 1 89 ? 2.486 -17.875 -0.921 1 98.38 89 THR A N 1
ATOM 656 C CA . THR A 1 89 ? 1.467 -18.781 -0.402 1 98.38 89 THR A CA 1
ATOM 657 C C . THR A 1 89 ? 0.07 -18.219 -0.642 1 98.38 89 THR A C 1
ATOM 659 O O . THR A 1 89 ? -0.192 -17.047 -0.347 1 98.38 89 THR A O 1
ATOM 662 N N . THR A 1 90 ? -0.803 -19.094 -1.156 1 97.75 90 THR A N 1
ATOM 663 C CA . THR A 1 90 ? -2.191 -18.672 -1.325 1 97.75 90 THR A CA 1
ATOM 664 C C . THR A 1 90 ? -2.822 -18.328 0.022 1 97.75 90 THR A C 1
ATOM 666 O O . THR A 1 90 ? -2.607 -19.031 1.009 1 97.75 90 THR A O 1
ATOM 669 N N . CYS A 1 91 ? -3.537 -17.281 0.001 1 95.75 91 CYS A N 1
ATOM 670 C CA . CYS A 1 91 ? -4.309 -16.938 1.188 1 95.75 91 CYS A CA 1
ATOM 671 C C . CYS A 1 91 ? -5.719 -16.484 0.812 1 95.75 91 CYS A C 1
ATOM 673 O O . CYS A 1 91 ? -6.047 -16.391 -0.372 1 95.75 91 CYS A O 1
ATOM 675 N N . GLU A 1 92 ? -6.59 -16.375 1.765 1 93.94 92 GLU A N 1
ATOM 676 C CA . GLU A 1 92 ? -8.008 -16.094 1.536 1 93.94 92 GLU A CA 1
ATOM 677 C C . GLU A 1 92 ? -8.633 -17.156 0.641 1 93.94 92 GLU A C 1
ATOM 679 O O . GLU A 1 92 ? -8.242 -18.328 0.69 1 93.94 92 GLU A O 1
ATOM 684 N N . ASP A 1 93 ? -9.711 -16.828 -0.056 1 92.75 93 ASP A N 1
ATOM 685 C CA . ASP A 1 93 ? -10.359 -17.75 -0.985 1 92.75 93 ASP A CA 1
ATOM 686 C C . ASP A 1 93 ? -9.516 -17.938 -2.244 1 92.75 93 ASP A C 1
ATOM 688 O O . ASP A 1 93 ? -8.758 -17.047 -2.629 1 92.75 93 ASP A O 1
ATOM 692 N N . PRO A 1 94 ? -9.578 -19.156 -2.82 1 94.81 94 PRO A N 1
ATOM 693 C CA . PRO A 1 94 ? -8.859 -19.391 -4.074 1 94.81 94 PRO A CA 1
ATOM 694 C C . PRO A 1 94 ? -9.219 -18.375 -5.156 1 94.81 94 PRO A C 1
ATOM 696 O O . PRO A 1 94 ? -10.25 -17.688 -5.055 1 94.81 94 PRO A O 1
ATOM 699 N N . PRO A 1 95 ? -8.336 -18.281 -6.203 1 97.5 95 PRO A N 1
ATOM 700 C CA . PRO A 1 95 ? -8.648 -17.391 -7.309 1 97.5 95 PRO A CA 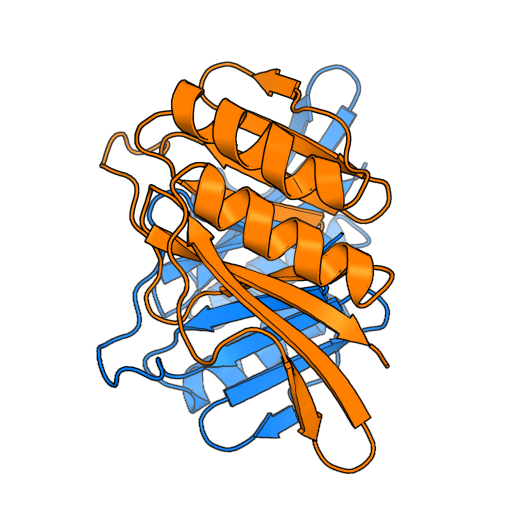1
ATOM 701 C C . PRO A 1 95 ? -10.055 -17.609 -7.871 1 97.5 95 PRO A C 1
ATOM 703 O O . PRO A 1 95 ? -10.492 -18.75 -8.008 1 97.5 95 PRO A O 1
ATOM 706 N N . GLY A 1 96 ? -10.734 -16.438 -8.141 1 96.88 96 GLY A N 1
ATOM 707 C CA . GLY A 1 96 ? -12.078 -16.594 -8.664 1 96.88 96 GLY A CA 1
ATOM 708 C C . GLY A 1 96 ? -12.859 -15.297 -8.711 1 96.88 96 GLY A C 1
ATOM 709 O O . GLY A 1 96 ? -12.375 -14.266 -8.25 1 96.88 96 GLY A O 1
ATOM 710 N N . VAL A 1 97 ? -14.055 -15.383 -9.281 1 96.62 97 VAL A N 1
ATOM 711 C CA . VAL A 1 97 ? -14.93 -14.227 -9.461 1 96.62 97 VAL A CA 1
ATOM 712 C C . VAL A 1 97 ? -15.617 -13.891 -8.133 1 96.62 97 VAL A C 1
ATOM 714 O O . VAL A 1 97 ? -16.078 -14.789 -7.418 1 96.62 97 VAL A O 1
ATOM 717 N N . ARG A 1 98 ? -15.5 -12.703 -7.766 1 94.5 98 ARG A N 1
ATOM 718 C CA . ARG A 1 98 ? -16.281 -12.148 -6.664 1 94.5 98 ARG A CA 1
ATOM 719 C C . ARG A 1 98 ? -17.297 -11.141 -7.172 1 94.5 98 ARG A C 1
ATOM 721 O O . ARG A 1 98 ? -17 -10.32 -8.031 1 94.5 98 ARG A O 1
ATOM 728 N N . ALA A 1 99 ? -18.453 -11.273 -6.664 1 88.5 99 ALA A N 1
ATOM 729 C CA . ALA A 1 99 ? -19.531 -10.375 -7.078 1 88.5 99 ALA A CA 1
ATOM 730 C C . ALA A 1 99 ? -19.906 -9.422 -5.945 1 88.5 99 ALA A C 1
ATOM 732 O O . ALA A 1 99 ? -19.953 -9.82 -4.781 1 88.5 99 ALA A O 1
ATOM 733 N N . MET A 1 100 ? -19.891 -8.18 -6.152 1 77.44 100 MET A N 1
ATOM 734 C CA . MET A 1 100 ? -20.438 -7.148 -5.27 1 77.44 100 MET A CA 1
ATOM 735 C C . MET A 1 100 ? -21.531 -6.355 -5.965 1 77.44 100 MET A C 1
ATOM 737 O O . MET A 1 100 ? -21.25 -5.391 -6.676 1 77.44 100 MET A O 1
ATOM 741 N N . GLY A 1 101 ? -22.75 -6.695 -5.633 1 79.19 101 GLY A N 1
ATOM 742 C CA . GLY A 1 101 ? -23.844 -6.113 -6.398 1 79.19 101 GLY A CA 1
ATOM 743 C C . GLY A 1 101 ? -23.734 -6.383 -7.887 1 79.19 101 GLY A C 1
ATOM 744 O O . GLY A 1 101 ? -23.625 -7.539 -8.312 1 79.19 101 GLY A O 1
ATOM 745 N N . ASP A 1 102 ? -23.641 -5.25 -8.625 1 82.31 102 ASP A N 1
ATOM 746 C CA . ASP A 1 102 ? -23.594 -5.324 -10.078 1 82.31 102 ASP A CA 1
ATOM 747 C C . ASP A 1 102 ? -22.156 -5.395 -10.578 1 82.31 102 ASP A C 1
ATOM 749 O O . ASP A 1 102 ? -21.906 -5.586 -11.773 1 82.31 102 ASP A O 1
ATOM 753 N N . MET A 1 103 ? -21.25 -5.277 -9.711 1 85 103 MET A N 1
ATOM 754 C CA . MET A 1 103 ? -19.844 -5.301 -10.094 1 85 103 MET A CA 1
ATOM 755 C C . MET A 1 103 ? -19.25 -6.695 -9.898 1 85 103 MET A C 1
ATOM 757 O O . MET A 1 103 ? -19.516 -7.348 -8.891 1 85 103 MET A O 1
ATOM 761 N N . LYS A 1 104 ? -18.625 -7.211 -11.023 1 93.62 104 LYS A N 1
ATOM 762 C CA . LYS A 1 104 ? -17.891 -8.477 -10.961 1 93.62 104 LYS A CA 1
ATOM 763 C C . LYS A 1 104 ? -16.391 -8.258 -11.102 1 93.62 104 LYS A C 1
ATOM 765 O O . LYS A 1 104 ? -15.945 -7.523 -11.984 1 93.62 104 LYS A O 1
ATOM 770 N N . MET A 1 105 ? -15.68 -8.867 -10.203 1 96.31 105 MET A N 1
ATOM 771 C CA . MET A 1 105 ? -14.227 -8.805 -10.234 1 96.31 105 MET A CA 1
ATOM 772 C C . MET A 1 105 ? -13.625 -10.203 -10.117 1 96.31 105 MET A C 1
ATOM 774 O O . MET A 1 105 ? -14.219 -11.094 -9.508 1 96.31 105 MET A O 1
ATOM 778 N N . TYR A 1 106 ? -12.617 -10.367 -10.766 1 98 106 TYR A N 1
ATOM 779 C CA . TYR A 1 106 ? -11.789 -11.555 -10.547 1 98 106 TYR A CA 1
ATOM 780 C C . TYR A 1 106 ? -10.625 -11.234 -9.617 1 98 106 TYR A C 1
ATOM 782 O O . TYR A 1 106 ? -9.852 -10.312 -9.883 1 98 106 TYR A O 1
ATOM 790 N N . LEU A 1 107 ? -10.531 -12.023 -8.5 1 98.19 107 LEU A N 1
ATOM 791 C CA . LEU A 1 107 ? -9.516 -11.758 -7.488 1 98.19 107 LEU A CA 1
ATOM 792 C C . LEU A 1 107 ? -8.672 -13 -7.219 1 98.19 107 LEU A C 1
ATOM 794 O O . LEU A 1 107 ? -9.18 -14.125 -7.273 1 98.19 107 LEU A O 1
ATOM 798 N N . ALA A 1 108 ? -7.473 -12.797 -6.82 1 98.56 108 ALA A N 1
ATOM 799 C CA . ALA A 1 108 ? -6.578 -13.805 -6.25 1 98.56 108 ALA A CA 1
ATOM 800 C C . ALA A 1 108 ? -5.652 -13.188 -5.203 1 98.56 108 ALA A C 1
ATOM 802 O O . ALA A 1 108 ? -5.246 -12.031 -5.332 1 98.56 108 ALA A O 1
ATOM 803 N N . TYR A 1 109 ? -5.328 -13.984 -4.23 1 98.69 109 TYR A N 1
ATOM 804 C CA . TYR A 1 109 ? -4.551 -13.484 -3.102 1 98.69 109 TYR A CA 1
ATOM 805 C C . TYR A 1 109 ? -3.32 -14.352 -2.859 1 98.69 109 TYR A C 1
ATOM 807 O O . TYR A 1 109 ? -3.369 -15.57 -3.037 1 98.69 109 TYR A O 1
ATOM 815 N N . LEU A 1 110 ? -2.299 -13.695 -2.438 1 98.31 110 LEU A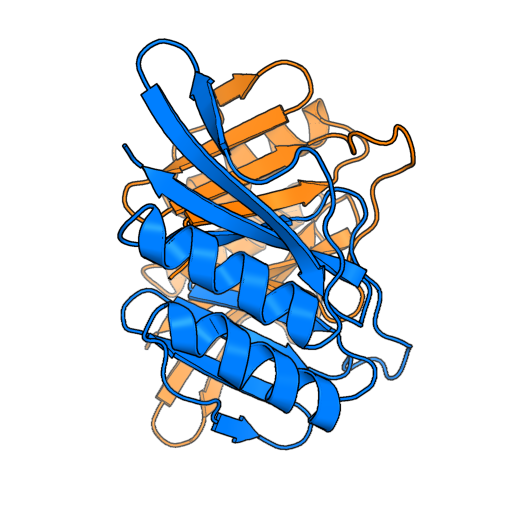 N 1
ATOM 816 C CA . LEU A 1 110 ? -1.035 -14.32 -2.066 1 98.31 110 LEU A CA 1
ATOM 817 C C . LEU A 1 110 ? -0.433 -13.648 -0.84 1 98.31 110 LEU A C 1
ATOM 819 O O . LEU A 1 110 ? -0.669 -12.461 -0.601 1 98.31 110 LEU A O 1
ATOM 823 N N . ARG A 1 111 ? 0.275 -14.422 -0.103 1 98.81 111 ARG A N 1
ATOM 824 C CA . ARG A 1 111 ? 1.313 -13.828 0.737 1 98.81 111 ARG A CA 1
ATOM 825 C C . ARG A 1 111 ? 2.691 -14.016 0.112 1 98.81 111 ARG A C 1
ATOM 827 O O . ARG A 1 111 ? 3.033 -15.109 -0.346 1 98.81 111 ARG A O 1
ATOM 834 N N . ASP A 1 112 ? 3.443 -12.914 0.077 1 98.81 112 ASP A N 1
ATOM 835 C CA . ASP A 1 112 ? 4.812 -13.055 -0.411 1 98.81 112 ASP A CA 1
ATOM 836 C C . ASP A 1 112 ? 5.684 -13.781 0.608 1 98.81 112 ASP A C 1
ATOM 838 O O . ASP A 1 112 ? 5.223 -14.125 1.7 1 98.81 112 ASP A O 1
ATOM 842 N N . PRO A 1 113 ? 6.941 -14.094 0.355 1 98.5 113 PRO A N 1
ATOM 843 C CA . PRO A 1 113 ? 7.785 -14.898 1.24 1 98.5 113 PRO A CA 1
ATOM 844 C C . PRO A 1 113 ? 8.008 -14.242 2.602 1 98.5 113 PRO A C 1
ATOM 846 O O . PRO A 1 113 ? 8.383 -14.922 3.562 1 98.5 113 PRO A O 1
ATOM 849 N N . ASP A 1 114 ? 7.812 -12.906 2.744 1 98.69 114 ASP A N 1
ATOM 850 C CA . ASP A 1 114 ? 7.973 -12.195 4.008 1 98.69 114 ASP A CA 1
ATOM 851 C C . ASP A 1 114 ? 6.641 -12.078 4.75 1 98.69 114 ASP A C 1
ATOM 853 O O . ASP A 1 114 ? 6.582 -11.531 5.852 1 98.69 114 ASP A O 1
ATOM 857 N N . GLY A 1 115 ? 5.566 -12.523 4.094 1 98.56 115 GLY A N 1
ATOM 858 C CA . GLY A 1 115 ? 4.27 -12.539 4.754 1 98.56 115 GLY A CA 1
ATOM 859 C C . GLY A 1 115 ? 3.383 -11.375 4.352 1 98.56 115 GLY A C 1
ATOM 860 O O . GLY A 1 115 ? 2.246 -11.266 4.816 1 98.56 115 GLY A O 1
ATOM 861 N N . ASN A 1 116 ? 3.834 -10.469 3.504 1 98.88 116 ASN A N 1
ATOM 862 C CA . ASN A 1 116 ? 2.986 -9.383 3.016 1 98.88 116 ASN A CA 1
ATOM 863 C C . ASN A 1 116 ? 1.823 -9.914 2.184 1 98.88 116 ASN A C 1
ATOM 865 O O . ASN A 1 116 ? 2.012 -10.781 1.327 1 98.88 116 ASN A O 1
ATOM 869 N N . LYS A 1 117 ? 0.653 -9.391 2.416 1 98.88 117 LYS A N 1
ATOM 870 C CA . LYS A 1 117 ? -0.527 -9.844 1.685 1 98.88 117 LYS A CA 1
ATOM 871 C C . LYS A 1 117 ? -0.706 -9.055 0.389 1 98.88 117 LYS A C 1
ATOM 873 O O . LYS A 1 117 ? -0.696 -7.824 0.398 1 98.88 117 LYS A O 1
ATOM 878 N N . LEU A 1 118 ? -0.888 -9.75 -0.636 1 98.94 118 LEU A N 1
ATOM 879 C CA . LEU A 1 118 ? -1.042 -9.203 -1.98 1 98.94 118 LEU A CA 1
ATOM 880 C C . LEU A 1 118 ? -2.357 -9.656 -2.604 1 98.94 118 LEU A C 1
ATOM 882 O O . LEU A 1 118 ? -2.916 -10.68 -2.207 1 98.94 118 LEU A O 1
ATOM 886 N N . CYS A 1 119 ? -2.803 -8.922 -3.533 1 98.88 119 CYS A N 1
ATOM 887 C CA . CYS A 1 119 ? -3.994 -9.242 -4.309 1 98.88 119 CYS A CA 1
ATOM 888 C C . CYS A 1 119 ? -3.82 -8.836 -5.77 1 98.88 119 CYS A C 1
ATOM 890 O O . CYS A 1 119 ? -3.102 -7.883 -6.07 1 98.88 119 CYS A O 1
ATOM 892 N N . VAL A 1 120 ? -4.332 -9.609 -6.625 1 98.81 120 VAL A N 1
ATOM 893 C CA . VAL A 1 120 ? -4.5 -9.164 -8.008 1 98.81 120 VAL A CA 1
ATOM 894 C C . VAL A 1 120 ? -5.984 -9.078 -8.344 1 98.81 120 VAL A C 1
ATOM 896 O O . VAL A 1 120 ? -6.77 -9.938 -7.93 1 98.81 120 VAL A O 1
ATOM 899 N N . MET A 1 121 ? -6.297 -8.055 -9.055 1 98.19 121 MET A N 1
ATOM 900 C CA . MET A 1 121 ? -7.699 -7.797 -9.367 1 98.19 121 MET A CA 1
ATOM 901 C C . MET A 1 121 ? -7.883 -7.535 -10.859 1 98.19 121 MET A C 1
ATOM 903 O O . MET A 1 121 ? -7.117 -6.777 -11.461 1 98.19 121 MET A O 1
ATOM 907 N N . HIS A 1 122 ? -8.828 -8.148 -11.461 1 97.94 122 HIS A N 1
ATOM 908 C CA . HIS A 1 122 ? -9.336 -7.844 -12.797 1 97.94 122 HIS A CA 1
ATOM 909 C C . HIS A 1 122 ? -10.812 -7.469 -12.758 1 97.94 122 HIS A C 1
ATOM 911 O O . HIS A 1 122 ? -11.656 -8.273 -12.352 1 97.94 122 HIS A O 1
ATOM 917 N N . ARG A 1 123 ? -11.102 -6.258 -13.141 1 93.94 123 ARG A N 1
ATOM 918 C CA . ARG A 1 123 ? -12.5 -5.84 -13.227 1 93.94 123 ARG A CA 1
ATOM 919 C C . ARG A 1 123 ? -13.18 -6.445 -14.453 1 93.94 123 ARG A C 1
ATOM 921 O O . ARG A 1 123 ? -12.688 -6.297 -15.578 1 93.94 123 ARG A O 1
ATOM 928 N N . MET A 1 124 ? -14.242 -7.098 -14.164 1 92.75 124 MET A N 1
ATOM 929 C CA . MET A 1 124 ? -14.93 -7.812 -15.234 1 92.75 124 MET A CA 1
ATOM 930 C C . MET A 1 124 ? -16.078 -6.977 -15.789 1 92.75 124 MET A C 1
ATOM 932 O O . MET A 1 124 ? -16.672 -6.168 -15.078 1 92.75 124 MET A O 1
ATOM 936 N N . MET B 1 1 ? -0.995 0.433 -12.031 1 94.62 1 MET B N 1
ATOM 937 C CA . MET B 1 1 ? -0.277 -0.603 -11.289 1 94.62 1 MET B CA 1
ATOM 938 C C . MET B 1 1 ? -1.094 -1.089 -10.102 1 94.62 1 MET B C 1
ATOM 940 O O . MET B 1 1 ? -1.375 -2.283 -9.977 1 94.62 1 MET B O 1
ATOM 944 N N . PHE B 1 2 ? -1.583 -0.179 -9.195 1 98 2 PHE B N 1
ATOM 945 C CA . PHE B 1 2 ? -2.299 -0.559 -7.98 1 98 2 PHE B CA 1
ATOM 946 C C . PHE B 1 2 ? -3.807 -0.514 -8.203 1 98 2 PHE B C 1
ATOM 948 O O . PHE B 1 2 ? -4.344 0.506 -8.641 1 98 2 PHE B O 1
ATOM 955 N N . SER B 1 3 ? -4.496 -1.563 -7.934 1 97.38 3 SER B N 1
ATOM 956 C CA . SER B 1 3 ? -5.953 -1.538 -7.898 1 97.38 3 SER B CA 1
ATOM 957 C C . SER B 1 3 ? -6.465 -0.939 -6.594 1 97.38 3 SER B C 1
ATOM 959 O O . SER B 1 3 ? -7.336 -0.065 -6.602 1 97.38 3 SER B O 1
ATOM 961 N N . HIS B 1 4 ? -5.887 -1.402 -5.527 1 98.25 4 HIS B N 1
ATOM 962 C CA . HIS B 1 4 ? -6.277 -0.951 -4.195 1 98.25 4 HIS B CA 1
ATOM 963 C C . HIS B 1 4 ? -5.16 -1.189 -3.184 1 98.25 4 HIS B C 1
ATOM 965 O O . HIS B 1 4 ? -4.316 -2.066 -3.379 1 98.25 4 HIS B O 1
ATOM 971 N N . VAL B 1 5 ? -5.188 -0.376 -2.135 1 98.88 5 VAL B N 1
ATOM 972 C CA . VAL B 1 5 ? -4.344 -0.57 -0.961 1 98.88 5 VAL B CA 1
ATOM 973 C C . VAL B 1 5 ? -5.195 -0.525 0.303 1 98.88 5 VAL B C 1
ATOM 975 O O . VAL B 1 5 ? -6.016 0.38 0.473 1 98.88 5 VAL B O 1
ATOM 978 N N . MET B 1 6 ? -5.012 -1.507 1.085 1 98.81 6 MET B N 1
ATOM 979 C CA . MET B 1 6 ? -5.734 -1.582 2.352 1 98.81 6 MET B CA 1
ATOM 980 C C . MET B 1 6 ? -4.766 -1.617 3.529 1 98.81 6 MET B C 1
ATOM 982 O O . MET B 1 6 ? -3.723 -2.27 3.463 1 98.81 6 MET B O 1
ATOM 986 N N . ILE B 1 7 ? -5.133 -0.947 4.598 1 98.88 7 ILE B N 1
ATOM 987 C CA . ILE B 1 7 ? -4.414 -1.043 5.863 1 98.88 7 ILE B CA 1
ATOM 988 C C . ILE B 1 7 ? -5.395 -1.345 6.992 1 98.88 7 ILE B C 1
ATOM 990 O O . ILE B 1 7 ? -6.609 -1.252 6.809 1 98.88 7 ILE B O 1
ATOM 994 N N . GLY B 1 8 ? -4.809 -1.731 8.141 1 98.81 8 GLY B N 1
ATOM 995 C CA . GLY B 1 8 ? -5.633 -2.086 9.289 1 98.81 8 GLY B CA 1
ATOM 996 C C . GLY B 1 8 ? -5.824 -0.938 10.258 1 98.81 8 GLY B C 1
ATOM 997 O O . GLY B 1 8 ? -5.004 -0.02 10.32 1 98.81 8 GLY B O 1
ATOM 998 N N . THR B 1 9 ? -6.875 -1.031 10.984 1 98.88 9 THR B N 1
ATOM 999 C CA . THR B 1 9 ? -7.129 -0.124 12.102 1 98.88 9 THR B CA 1
ATOM 1000 C C . THR B 1 9 ? -7.75 -0.872 13.273 1 98.88 9 THR B C 1
ATOM 1002 O O . THR B 1 9 ? -8.391 -1.909 13.094 1 98.88 9 THR B O 1
ATOM 1005 N N . ASN B 1 10 ? -7.473 -0.39 14.445 1 98.75 10 ASN B N 1
ATOM 1006 C CA . ASN B 1 10 ? -8.07 -0.948 15.656 1 98.75 10 ASN B CA 1
ATOM 1007 C C . ASN B 1 10 ? -9.281 -0.138 16.109 1 98.75 10 ASN B C 1
ATOM 1009 O O . ASN B 1 10 ? -9.969 -0.514 17.062 1 98.75 10 ASN B O 1
ATOM 1013 N N . ASN B 1 11 ? -9.578 0.985 15.5 1 98.5 11 ASN B N 1
ATOM 1014 C CA . ASN B 1 11 ? -10.711 1.872 15.758 1 98.5 11 ASN B CA 1
ATOM 1015 C C . ASN B 1 11 ? -11.227 2.512 14.477 1 98.5 11 ASN B C 1
ATOM 1017 O O . ASN B 1 11 ? -10.758 3.578 14.078 1 98.5 11 ASN B O 1
ATOM 1021 N N . LEU B 1 12 ? -12.312 1.918 13.898 1 98.38 12 LEU B N 1
ATOM 1022 C CA . LEU B 1 12 ? -12.766 2.291 12.562 1 98.38 12 LEU B CA 1
ATOM 1023 C C . LEU B 1 12 ? -13.297 3.721 12.547 1 98.38 12 LEU B C 1
ATOM 1025 O O . LEU B 1 12 ? -13.055 4.469 11.602 1 98.38 12 LEU B O 1
ATOM 1029 N N . GLU B 1 13 ? -14.008 4.082 13.555 1 98.12 13 GLU B N 1
ATOM 1030 C CA . GLU B 1 13 ? -14.57 5.426 13.617 1 98.12 13 GLU B CA 1
ATOM 1031 C C . GLU B 1 13 ? -13.469 6.484 13.664 1 98.12 13 GLU B C 1
ATOM 1033 O O . GLU B 1 13 ? -13.539 7.492 12.961 1 98.12 13 GLU B O 1
ATOM 1038 N N . ALA B 1 14 ? -12.5 6.266 14.484 1 98.5 14 ALA B N 1
ATOM 1039 C CA . ALA B 1 14 ? -11.367 7.18 14.57 1 98.5 14 ALA B CA 1
ATOM 1040 C C . ALA B 1 14 ? -10.602 7.23 13.25 1 98.5 14 ALA B C 1
ATOM 1042 O O . ALA B 1 14 ? -10.148 8.297 12.836 1 98.5 14 ALA B O 1
ATOM 1043 N N . ALA B 1 15 ? -10.492 6.066 12.641 1 98.75 15 ALA B N 1
ATOM 1044 C CA . ALA B 1 15 ? -9.812 6.008 11.352 1 98.75 15 ALA B CA 1
ATOM 1045 C C . ALA B 1 15 ? -10.562 6.816 10.297 1 98.75 15 ALA B C 1
ATOM 1047 O O . ALA B 1 15 ? -9.953 7.574 9.531 1 98.75 15 ALA B O 1
ATOM 1048 N N . LYS B 1 16 ? -11.844 6.617 10.258 1 98.75 16 LYS B N 1
ATOM 1049 C CA . LYS B 1 16 ? -12.641 7.367 9.289 1 98.75 16 LYS B CA 1
ATOM 1050 C C . LYS B 1 16 ? -12.492 8.867 9.492 1 98.75 16 LYS B C 1
ATOM 1052 O O . LYS B 1 16 ? -12.336 9.625 8.531 1 98.75 16 LYS B O 1
ATOM 1057 N N . ASP B 1 17 ? -12.594 9.32 10.719 1 98.81 17 ASP B N 1
ATOM 1058 C CA . ASP B 1 17 ? -12.445 10.734 11.039 1 98.81 17 ASP B CA 1
ATOM 1059 C C . ASP B 1 17 ? -11.078 11.25 10.586 1 98.81 17 ASP B C 1
ATOM 1061 O O . ASP B 1 17 ? -10.984 12.305 9.953 1 98.81 17 ASP B O 1
ATOM 1065 N N . PHE B 1 18 ? -10.047 10.531 10.844 1 98.94 18 PHE B N 1
ATOM 1066 C CA . PHE B 1 18 ? -8.68 10.891 10.484 1 98.94 18 PHE B CA 1
ATOM 1067 C C . PHE B 1 18 ? -8.516 10.961 8.969 1 98.94 18 PHE B C 1
ATOM 1069 O O . PHE B 1 18 ? -8.07 11.984 8.438 1 98.94 18 PHE B O 1
ATOM 1076 N N . TYR B 1 19 ? -8.898 9.945 8.258 1 98.94 19 TYR B N 1
ATOM 1077 C CA . TYR B 1 19 ? -8.586 9.828 6.836 1 98.94 19 TYR B CA 1
ATOM 1078 C C . TYR B 1 19 ? -9.523 10.688 5.996 1 98.94 19 TYR B C 1
ATOM 1080 O O . TYR B 1 19 ? -9.141 11.18 4.934 1 98.94 19 TYR B O 1
ATOM 1088 N N . ASP B 1 20 ? -10.805 10.906 6.441 1 98.88 20 ASP B N 1
ATOM 1089 C CA . ASP B 1 20 ? -11.656 11.875 5.766 1 98.88 20 ASP B CA 1
ATOM 1090 C C . ASP B 1 20 ? -10.977 13.242 5.68 1 98.88 20 ASP B C 1
ATOM 1092 O O . ASP B 1 20 ? -10.969 13.875 4.617 1 98.88 20 ASP B O 1
ATOM 1096 N N . LYS B 1 21 ? -10.438 13.648 6.781 1 98.88 21 LYS B N 1
ATOM 1097 C CA . LYS B 1 21 ? -9.773 14.953 6.84 1 98.88 21 LYS B CA 1
ATOM 1098 C C . LYS B 1 21 ? -8.461 14.938 6.066 1 98.88 21 LYS B C 1
ATOM 1100 O O . LYS B 1 21 ? -8.195 15.844 5.27 1 98.88 21 LYS B O 1
ATOM 1105 N N . LEU B 1 22 ? -7.633 13.945 6.277 1 98.88 22 LEU B N 1
ATOM 1106 C CA . LEU B 1 22 ? -6.312 13.844 5.664 1 98.88 22 LEU B CA 1
ATOM 1107 C C . LEU B 1 22 ? -6.418 13.82 4.145 1 98.88 22 LEU B C 1
ATOM 1109 O O . LEU B 1 22 ? -5.816 14.648 3.463 1 98.88 22 LEU B O 1
ATOM 1113 N N . LEU B 1 23 ? -7.238 12.898 3.625 1 98.88 23 LEU B N 1
ATOM 1114 C CA . LEU B 1 23 ? -7.336 12.719 2.18 1 98.88 23 LEU B CA 1
ATOM 1115 C C . LEU B 1 23 ? -8.203 13.805 1.556 1 98.88 23 LEU B C 1
ATOM 1117 O O . LEU B 1 23 ? -8.102 14.07 0.355 1 98.88 23 LEU B O 1
ATOM 1121 N N . GLY B 1 24 ? -9.055 14.414 2.385 1 98.69 24 GLY B N 1
ATOM 1122 C CA . GLY B 1 24 ? -9.773 15.594 1.925 1 98.69 24 GLY B CA 1
ATOM 1123 C C . GLY B 1 24 ? -8.852 16.688 1.43 1 98.69 24 GLY B C 1
ATOM 1124 O O . GLY B 1 24 ? -9.195 17.422 0.489 1 98.69 24 GLY B O 1
ATOM 1125 N N . THR B 1 25 ? -7.727 16.844 2.053 1 98.75 25 THR B N 1
ATOM 1126 C CA . THR B 1 25 ? -6.766 17.875 1.658 1 98.75 25 THR B CA 1
ATOM 1127 C C . THR B 1 25 ? -6.246 17.609 0.247 1 98.75 25 THR B C 1
ATOM 1129 O O . THR B 1 25 ? -5.68 18.5 -0.388 1 98.75 25 THR B O 1
ATOM 1132 N N . LEU B 1 26 ? -6.406 16.406 -0.222 1 98.44 26 LEU B N 1
ATOM 1133 C CA . LEU B 1 26 ? -5.934 16.031 -1.548 1 98.44 26 LEU B CA 1
ATOM 1134 C C . LEU B 1 26 ? -7.094 15.961 -2.539 1 98.44 26 LEU B C 1
ATOM 1136 O O . LEU B 1 26 ? -6.93 15.461 -3.654 1 98.44 26 LEU B O 1
ATOM 1140 N N . GLY B 1 27 ? -8.266 16.328 -2.055 1 97.81 27 GLY B N 1
ATOM 1141 C CA . GLY B 1 27 ? -9.43 16.359 -2.922 1 97.81 27 GLY B CA 1
ATOM 1142 C C . GLY B 1 27 ? -10.148 15.016 -3.016 1 97.81 27 GLY B C 1
ATOM 1143 O O . GLY B 1 27 ? -10.961 14.805 -3.916 1 97.81 27 GLY B O 1
ATOM 1144 N N . VAL B 1 28 ? -9.852 14.094 -2.168 1 98.31 28 VAL B N 1
ATOM 1145 C CA . VAL B 1 28 ? -10.508 12.789 -2.16 1 98.31 28 VAL B CA 1
ATOM 1146 C C . VAL B 1 28 ? -11.812 12.883 -1.371 1 98.31 28 VAL B C 1
ATOM 1148 O O . VAL B 1 28 ? -11.828 13.344 -0.229 1 98.31 28 VAL B O 1
ATOM 1151 N N . PRO B 1 29 ? -12.898 12.422 -1.94 1 97.75 29 PRO B N 1
ATOM 1152 C CA . PRO B 1 29 ? -14.172 12.484 -1.221 1 97.75 29 PRO B CA 1
ATOM 1153 C C . PRO B 1 29 ? -14.195 11.594 0.019 1 97.75 29 PRO B C 1
ATOM 1155 O O . PRO B 1 29 ? -13.398 10.656 0.126 1 97.75 29 PRO B O 1
ATOM 1158 N N . PRO B 1 30 ? -15.117 11.852 0.916 1 98.06 30 PRO B N 1
ATOM 1159 C CA . PRO B 1 30 ? -15.211 11.062 2.143 1 98.06 30 PRO B CA 1
ATOM 1160 C C . PRO B 1 30 ? -15.453 9.578 1.866 1 98.06 30 PRO B C 1
ATOM 1162 O O . PRO B 1 30 ? -15.961 9.219 0.801 1 98.06 30 PRO B O 1
ATOM 1165 N N . ALA B 1 31 ? -15.211 8.828 2.873 1 98.25 31 ALA B N 1
ATOM 1166 C CA . ALA B 1 31 ? -15.227 7.379 2.734 1 98.25 31 ALA B CA 1
ATOM 1167 C C . ALA B 1 31 ? -16.656 6.863 2.559 1 98.25 31 ALA B C 1
ATOM 1169 O O . ALA B 1 31 ? -17.594 7.438 3.1 1 98.25 31 ALA B O 1
ATOM 1170 N N . MET B 1 32 ? -16.719 5.781 1.823 1 97.12 32 MET B N 1
ATOM 1171 C CA . MET B 1 32 ? -17.859 4.879 1.917 1 97.12 32 MET B CA 1
ATOM 1172 C C . MET B 1 32 ? -17.656 3.854 3.025 1 97.12 32 MET B C 1
ATOM 1174 O O . MET B 1 32 ? -16.562 3.301 3.174 1 97.12 32 MET B O 1
ATOM 1178 N N . VAL B 1 33 ? -18.734 3.615 3.793 1 96.44 33 VAL B N 1
ATOM 1179 C CA . VAL B 1 33 ? -18.641 2.656 4.891 1 96.44 33 VAL B CA 1
ATOM 1180 C C . VAL B 1 33 ? -19.312 1.344 4.488 1 96.44 33 VAL B C 1
ATOM 1182 O O . VAL B 1 33 ? -20.422 1.346 3.957 1 96.44 33 VAL B O 1
ATOM 1185 N N . ASP B 1 34 ? -18.594 0.304 4.715 1 93.75 34 ASP B N 1
ATOM 1186 C CA . ASP B 1 34 ? -19.125 -1.045 4.539 1 93.75 34 ASP B CA 1
ATOM 1187 C C . ASP B 1 34 ? -18.734 -1.943 5.711 1 93.75 34 ASP B C 1
ATOM 1189 O O . ASP B 1 34 ? -17.672 -2.562 5.703 1 93.75 34 ASP B O 1
ATOM 1193 N N . ARG B 1 35 ? -19.656 -2.072 6.723 1 94.25 35 ARG B N 1
ATOM 1194 C CA . ARG B 1 35 ? -19.406 -2.873 7.914 1 94.25 35 ARG B CA 1
ATOM 1195 C C . ARG B 1 35 ? -18.125 -2.414 8.617 1 94.25 35 ARG B C 1
ATOM 1197 O O . ARG B 1 35 ? -18.047 -1.273 9.078 1 94.25 35 ARG B O 1
ATOM 1204 N N . HIS B 1 36 ? -17.141 -3.217 8.625 1 95.62 36 HIS B N 1
ATOM 1205 C CA . HIS B 1 36 ? -15.93 -2.924 9.383 1 95.62 36 HIS B CA 1
ATOM 1206 C C . HIS B 1 36 ? -14.828 -2.402 8.469 1 95.62 36 HIS B C 1
ATOM 1208 O O . HIS B 1 36 ? -13.641 -2.555 8.766 1 95.62 36 HIS B O 1
ATOM 1214 N N . ARG B 1 37 ? -15.312 -1.783 7.352 1 97.81 37 ARG B N 1
ATOM 1215 C CA . ARG B 1 37 ? -14.375 -1.245 6.375 1 97.81 37 ARG B CA 1
ATOM 1216 C C . ARG B 1 37 ? -14.781 0.153 5.93 1 97.81 37 ARG B C 1
ATOM 1218 O O . ARG B 1 37 ? -15.977 0.464 5.867 1 97.81 37 ARG B O 1
ATOM 1225 N N . ILE B 1 38 ? -13.82 0.972 5.586 1 98.5 38 ILE B N 1
ATOM 1226 C CA . ILE B 1 38 ? -14.055 2.236 4.895 1 98.5 38 ILE B CA 1
ATOM 1227 C C . ILE B 1 38 ? -13.234 2.287 3.611 1 98.5 38 ILE B C 1
ATOM 1229 O O . ILE B 1 38 ? -12.109 1.781 3.566 1 98.5 38 ILE B O 1
ATOM 1233 N N . PHE B 1 39 ? -13.836 2.943 2.586 1 98.44 39 PHE B N 1
ATOM 1234 C CA . PHE B 1 39 ? -13.227 2.979 1.262 1 98.44 39 PHE B CA 1
ATOM 1235 C C . PHE B 1 39 ? -13.148 4.406 0.74 1 98.44 39 PHE B C 1
ATOM 1237 O O . PHE B 1 39 ? -14.117 5.164 0.835 1 98.44 39 PHE B O 1
ATOM 1244 N N . TYR B 1 40 ? -12.008 4.77 0.225 1 98.69 40 TYR B N 1
ATOM 1245 C CA . TYR B 1 40 ? -11.789 5.965 -0.577 1 98.69 40 TYR B CA 1
ATOM 1246 C C . TYR B 1 40 ? -11.516 5.605 -2.033 1 98.69 40 TYR B C 1
ATOM 1248 O O . TYR B 1 40 ? -10.5 4.988 -2.348 1 98.69 40 TYR B O 1
ATOM 1256 N N . ARG B 1 41 ? -12.438 6.023 -2.885 1 96.25 41 ARG B N 1
ATOM 1257 C CA . ARG B 1 41 ? -12.344 5.605 -4.281 1 96.25 41 ARG B CA 1
ATOM 1258 C C . ARG B 1 41 ? -12.102 6.805 -5.195 1 96.25 41 ARG B C 1
ATOM 1260 O O . ARG B 1 41 ? -12.781 7.824 -5.082 1 96.25 41 ARG B O 1
ATOM 1267 N N . THR B 1 42 ? -11.102 6.648 -6.02 1 95.5 42 THR B N 1
ATOM 1268 C CA . THR B 1 42 ? -10.82 7.609 -7.078 1 95.5 42 THR B CA 1
ATOM 1269 C C . THR B 1 42 ? -10.664 6.902 -8.422 1 95.5 42 THR B C 1
ATOM 1271 O O . THR B 1 42 ? -10.766 5.676 -8.5 1 95.5 42 THR B O 1
ATOM 1274 N N . LYS B 1 43 ? -10.43 7.68 -9.453 1 92.25 43 LYS B N 1
ATOM 1275 C CA . LYS B 1 43 ? -10.242 7.109 -10.789 1 92.25 43 LYS B CA 1
ATOM 1276 C C . LYS B 1 43 ? -8.938 6.32 -10.875 1 92.25 43 LYS B C 1
ATOM 1278 O O . LYS B 1 43 ? -8.781 5.465 -11.75 1 92.25 43 LYS B O 1
ATOM 1283 N N . THR B 1 44 ? -8.062 6.617 -9.961 1 92.62 44 THR B N 1
ATOM 1284 C CA . THR B 1 44 ? -6.727 6.051 -10.117 1 92.62 44 THR B CA 1
ATOM 1285 C C . THR B 1 44 ? -6.438 5.02 -9.039 1 92.62 44 THR B C 1
ATOM 1287 O O . THR B 1 44 ? -5.305 4.555 -8.898 1 92.62 44 THR B O 1
ATOM 1290 N N . GLY B 1 45 ? -7.465 4.613 -8.258 1 94.69 45 GLY B N 1
ATOM 1291 C CA . GLY B 1 45 ? -7.27 3.557 -7.277 1 94.69 45 GLY B CA 1
ATOM 1292 C C . GLY B 1 45 ? -8.195 3.674 -6.082 1 94.69 45 GLY B C 1
ATOM 1293 O O . GLY B 1 45 ? -8.922 4.664 -5.945 1 94.69 45 GLY B O 1
ATOM 1294 N N . THR B 1 46 ? -8.156 2.67 -5.262 1 97.56 46 THR B N 1
ATOM 1295 C CA . THR B 1 46 ? -8.953 2.615 -4.043 1 97.56 46 THR B CA 1
ATOM 1296 C C . THR B 1 46 ? -8.055 2.459 -2.816 1 97.56 46 THR B C 1
ATOM 1298 O O . THR B 1 46 ? -7.148 1.624 -2.807 1 97.56 46 THR B O 1
ATOM 1301 N N . PHE B 1 47 ? -8.203 3.334 -1.828 1 98.88 47 PHE B N 1
ATOM 1302 C CA . PHE B 1 47 ? -7.613 3.176 -0.506 1 98.88 47 PHE B CA 1
ATOM 1303 C C . PHE B 1 47 ? -8.656 2.719 0.505 1 98.88 47 PHE B C 1
ATOM 1305 O O . PHE B 1 47 ? -9.773 3.252 0.54 1 98.88 47 PHE B O 1
ATOM 1312 N N . ALA B 1 48 ? -8.289 1.736 1.277 1 98.81 48 ALA B N 1
ATOM 1313 C CA . ALA B 1 48 ? -9.25 1.2 2.236 1 98.81 48 ALA B CA 1
ATOM 1314 C C . ALA B 1 48 ? -8.602 1.002 3.605 1 98.81 48 ALA B C 1
ATOM 1316 O O . ALA B 1 48 ? -7.395 0.797 3.705 1 98.81 48 ALA B O 1
ATOM 1317 N N . VAL B 1 49 ? -9.375 1.101 4.598 1 98.88 49 VAL B N 1
ATOM 1318 C CA . VAL B 1 49 ? -9.008 0.844 5.984 1 98.88 49 VAL B CA 1
ATOM 1319 C C . VAL B 1 49 ? -10.023 -0.102 6.625 1 98.88 49 VAL B C 1
ATOM 1321 O O . VAL B 1 49 ? -11.227 0.073 6.461 1 98.88 49 VAL B O 1
ATOM 1324 N N . SER B 1 50 ? -9.508 -1.069 7.297 1 98.31 50 SER B N 1
ATOM 1325 C CA . SER B 1 50 ? -10.43 -2.064 7.84 1 98.31 50 SER B CA 1
ATOM 1326 C C . SER B 1 50 ? -9.906 -2.637 9.156 1 98.31 50 SER B C 1
ATOM 1328 O O . SER B 1 50 ? -8.703 -2.668 9.391 1 98.31 50 SER B O 1
ATOM 1330 N N . LYS B 1 51 ? -10.898 -3.062 9.992 1 98.06 51 LYS B N 1
ATOM 1331 C CA . LYS B 1 51 ? -10.484 -4.012 11.023 1 98.06 51 LYS B CA 1
ATOM 1332 C C . LYS B 1 51 ? -10 -5.32 10.406 1 98.06 51 LYS B C 1
ATOM 1334 O O . LYS B 1 51 ? -10.594 -5.812 9.445 1 98.06 51 LYS B O 1
ATOM 1339 N N . PRO B 1 52 ? -8.906 -5.879 11.016 1 98.06 52 PRO B N 1
ATOM 1340 C CA . PRO B 1 52 ? -8.391 -7.109 10.406 1 98.06 52 PRO B CA 1
ATOM 1341 C C . PRO B 1 52 ? -9.414 -8.242 10.414 1 98.06 52 PRO B C 1
ATOM 1343 O O . PRO B 1 52 ? -10.133 -8.414 11.406 1 98.06 52 PRO B O 1
ATOM 1346 N N . ILE B 1 53 ? -9.422 -8.984 9.406 1 95.25 53 ILE B N 1
ATOM 1347 C CA . ILE B 1 53 ? -10.461 -9.984 9.203 1 95.25 53 ILE B CA 1
ATOM 1348 C C . ILE B 1 53 ? -10.172 -11.211 10.07 1 95.25 53 ILE B C 1
ATOM 1350 O O . ILE B 1 53 ? -11.055 -12.039 10.289 1 95.25 53 ILE B O 1
ATOM 1354 N N . ASN B 1 54 ? -8.969 -11.32 10.562 1 96.38 54 ASN B N 1
ATOM 1355 C CA . ASN B 1 54 ? -8.633 -12.477 11.383 1 96.38 54 ASN B CA 1
ATOM 1356 C C . ASN B 1 54 ? -8.953 -12.242 12.859 1 96.38 54 ASN B C 1
ATOM 1358 O O . ASN B 1 54 ? -8.648 -13.078 13.703 1 96.38 54 ASN B O 1
ATOM 1362 N N . GLY B 1 55 ? -9.445 -11.055 13.18 1 96.69 55 GLY B N 1
ATOM 1363 C CA . GLY B 1 55 ? -9.891 -10.742 14.523 1 96.69 55 GLY B CA 1
ATOM 1364 C C . GLY B 1 55 ? -8.766 -10.289 15.438 1 96.69 55 GLY B C 1
ATOM 1365 O O . GLY B 1 55 ? -9 -9.93 16.594 1 96.69 55 GLY B O 1
ATOM 1366 N N . GLU B 1 56 ? -7.512 -10.391 14.977 1 98.38 56 GLU B N 1
ATOM 1367 C CA . GLU B 1 56 ? -6.363 -9.922 15.75 1 98.38 56 GLU B CA 1
ATOM 1368 C C . GLU B 1 56 ? -6.164 -8.414 15.578 1 98.38 56 GLU B C 1
ATOM 1370 O O . GLU B 1 56 ? -6.68 -7.82 14.633 1 98.38 56 GLU B O 1
ATOM 1375 N N . PRO B 1 57 ? -5.449 -7.75 16.531 1 98.62 57 PRO B N 1
ATOM 1376 C CA . PRO B 1 57 ? -5.23 -6.309 16.391 1 98.62 57 PRO B CA 1
ATOM 1377 C C . PRO B 1 57 ? -4.516 -5.934 15.102 1 98.62 57 PRO B C 1
ATOM 1379 O O . PRO B 1 57 ? -3.639 -6.664 14.641 1 98.62 57 PRO B O 1
ATOM 1382 N N . ALA B 1 58 ? -4.93 -4.832 14.531 1 98.75 58 ALA B N 1
ATOM 1383 C CA . ALA B 1 58 ? -4.207 -4.254 13.406 1 98.75 58 ALA B CA 1
ATOM 1384 C C . ALA B 1 58 ? -2.781 -3.877 13.797 1 98.75 58 ALA B C 1
ATOM 1386 O O . ALA B 1 58 ? -2.549 -3.371 14.898 1 98.75 58 ALA B O 1
ATOM 1387 N N . THR B 1 59 ? -1.878 -4.164 12.945 1 98.81 59 THR B N 1
ATOM 1388 C CA . THR B 1 59 ? -0.498 -3.725 13.125 1 98.81 59 THR B CA 1
ATOM 1389 C C . THR B 1 59 ? 0.038 -3.09 11.844 1 98.81 59 THR B C 1
ATOM 1391 O O . THR B 1 59 ? -0.293 -3.529 10.742 1 98.81 59 THR B O 1
ATOM 1394 N N . ALA B 1 60 ? 0.883 -2.104 12.055 1 98.69 60 ALA B N 1
ATOM 1395 C CA . ALA B 1 60 ? 1.604 -1.522 10.922 1 98.69 60 ALA B CA 1
ATOM 1396 C C . ALA B 1 60 ? 2.729 -2.443 10.461 1 98.69 60 ALA B C 1
ATOM 1398 O O . ALA B 1 60 ? 3.252 -3.24 11.242 1 98.69 60 ALA B O 1
ATOM 1399 N N . ALA B 1 61 ? 3.078 -2.342 9.211 1 98.75 61 ALA B N 1
ATOM 1400 C CA . ALA B 1 61 ? 4.23 -3.07 8.688 1 98.75 61 ALA B CA 1
ATOM 1401 C C . ALA B 1 61 ? 5.535 -2.379 9.07 1 98.75 61 ALA B C 1
ATOM 1403 O O . ALA B 1 61 ? 5.625 -1.149 9.055 1 98.75 61 ALA B O 1
ATOM 1404 N N . ASN B 1 62 ? 6.574 -3.139 9.438 1 98.69 62 ASN B N 1
ATOM 1405 C CA . ASN B 1 62 ? 7.918 -2.57 9.469 1 98.69 62 ASN B CA 1
ATOM 1406 C C . ASN B 1 62 ? 8.594 -2.635 8.102 1 98.69 62 ASN B C 1
ATOM 1408 O O . ASN B 1 62 ? 8.898 -3.721 7.605 1 98.69 62 ASN B O 1
ATOM 1412 N N . GLY B 1 63 ? 8.812 -1.519 7.535 1 98.1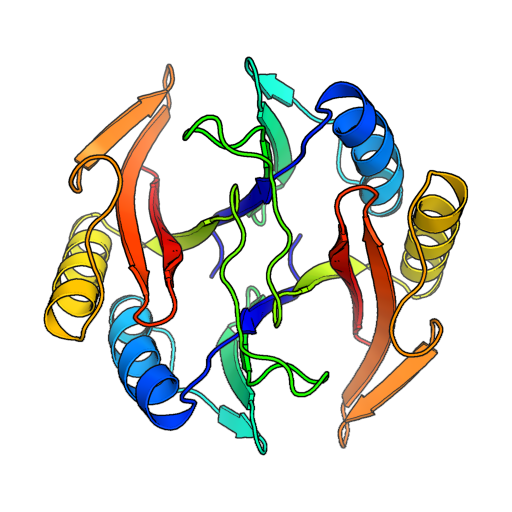9 63 GLY B N 1
ATOM 1413 C CA . GLY B 1 63 ? 9.305 -1.428 6.172 1 98.19 63 GLY B CA 1
ATOM 1414 C C . GLY B 1 63 ? 8.266 -0.931 5.188 1 98.19 63 GLY B C 1
ATOM 1415 O O . GLY B 1 63 ? 8.562 -0.712 4.012 1 98.19 63 GLY B O 1
ATOM 1416 N N . GLY B 1 64 ? 7.023 -0.727 5.688 1 98.5 64 GLY B N 1
ATOM 1417 C CA . GLY B 1 64 ? 5.926 -0.342 4.812 1 98.5 64 GLY B CA 1
ATOM 1418 C C . GLY B 1 64 ? 5.695 1.156 4.766 1 98.5 64 GLY B C 1
ATOM 1419 O O . GLY B 1 64 ? 5.883 1.849 5.77 1 98.5 64 GLY B O 1
ATOM 1420 N N . THR B 1 65 ? 5.344 1.707 3.621 1 98.81 65 THR B N 1
ATOM 1421 C CA . THR B 1 65 ? 4.91 3.086 3.432 1 98.81 65 THR B CA 1
ATOM 1422 C C . THR B 1 65 ? 3.836 3.172 2.35 1 98.81 65 THR B C 1
ATOM 1424 O O . THR B 1 65 ? 3.971 2.561 1.287 1 98.81 65 THR B O 1
ATOM 1427 N N . ILE B 1 66 ? 2.75 3.863 2.629 1 98.88 66 ILE B N 1
ATOM 1428 C CA . ILE B 1 66 ? 1.76 4.195 1.609 1 98.88 66 ILE B CA 1
ATOM 1429 C C . ILE B 1 66 ? 1.885 5.668 1.229 1 98.88 66 ILE B C 1
ATOM 1431 O O . ILE B 1 66 ? 1.663 6.551 2.061 1 98.88 66 ILE B O 1
ATOM 1435 N N . GLY B 1 67 ? 2.244 5.887 -0.019 1 98.75 67 GLY B N 1
ATOM 1436 C CA . GLY B 1 67 ? 2.445 7.238 -0.515 1 98.75 67 GLY B CA 1
ATOM 1437 C C . GLY B 1 67 ? 1.292 7.742 -1.362 1 98.75 67 GLY B C 1
ATOM 1438 O O . GLY B 1 67 ? 0.814 7.035 -2.252 1 98.75 67 GLY B O 1
ATOM 1439 N N . PHE B 1 68 ? 0.884 8.945 -1.142 1 98.75 68 PHE B N 1
ATOM 1440 C CA . PHE B 1 68 ? -0.164 9.617 -1.901 1 98.75 68 PHE B CA 1
ATOM 1441 C C . PHE B 1 68 ? 0.415 10.75 -2.74 1 98.75 68 PHE B C 1
ATOM 1443 O O . PHE B 1 68 ? 1.474 11.289 -2.414 1 98.75 68 PHE B O 1
ATOM 1450 N N . VAL B 1 69 ? -0.344 11.094 -3.758 1 98 69 VAL B N 1
ATOM 1451 C CA . VAL B 1 69 ? 0.097 12.156 -4.66 1 98 69 VAL B CA 1
ATOM 1452 C C . VAL B 1 69 ? -0.5 13.492 -4.223 1 98 69 VAL B C 1
ATOM 1454 O O . VAL B 1 69 ? -1.699 13.586 -3.949 1 98 69 VAL B O 1
ATOM 1457 N N . ALA B 1 70 ? 0.297 14.469 -4.094 1 98.38 70 ALA B N 1
ATOM 1458 C CA . ALA B 1 70 ? -0.157 15.852 -3.98 1 98.38 70 ALA B CA 1
ATOM 1459 C C . ALA B 1 70 ? 0.083 16.609 -5.277 1 98.38 70 ALA B C 1
ATOM 1461 O O . ALA B 1 70 ? 1.097 16.406 -5.949 1 98.38 70 ALA B O 1
ATOM 1462 N N . LYS B 1 71 ? -0.762 17.562 -5.574 1 97.62 71 LYS B N 1
ATOM 1463 C CA . LYS B 1 71 ? -0.675 18.328 -6.82 1 97.62 71 LYS B CA 1
ATOM 1464 C C . LYS B 1 71 ? 0.201 19.562 -6.648 1 97.62 71 LYS B C 1
ATOM 1466 O O . LYS B 1 71 ? 0.521 20.234 -7.625 1 97.62 71 LYS B O 1
ATOM 1471 N N . SER B 1 72 ? 0.511 19.906 -5.453 1 98.12 72 SER B N 1
ATOM 1472 C CA . SER B 1 72 ? 1.345 21.062 -5.152 1 98.12 72 SER B CA 1
ATOM 1473 C C . SER B 1 72 ? 2.014 20.922 -3.791 1 98.12 72 SER B C 1
ATOM 1475 O O . SER B 1 72 ? 1.624 20.078 -2.984 1 98.12 72 SER B O 1
ATOM 1477 N N . GLN B 1 73 ? 3.033 21.75 -3.592 1 97.81 73 GLN B N 1
ATOM 1478 C CA . GLN B 1 73 ? 3.674 21.797 -2.281 1 97.81 73 GLN B CA 1
ATOM 1479 C C . GLN B 1 73 ? 2.686 22.219 -1.2 1 97.81 73 GLN B C 1
ATOM 1481 O O . GLN B 1 73 ? 2.711 21.688 -0.085 1 97.81 73 GLN B O 1
ATOM 1486 N N . GLU B 1 74 ? 1.854 23.172 -1.563 1 98.06 74 GLU B N 1
ATOM 1487 C CA . GLU B 1 74 ? 0.859 23.672 -0.619 1 98.06 74 GLU B CA 1
ATOM 1488 C C . GLU B 1 74 ? -0.091 22.562 -0.183 1 98.06 74 GLU B C 1
ATOM 1490 O O . GLU B 1 74 ? -0.441 22.453 0.995 1 98.06 74 GLU B O 1
ATOM 1495 N N . GLU B 1 75 ? -0.502 21.719 -1.116 1 98.44 75 GLU B N 1
ATOM 1496 C CA . GLU B 1 75 ? -1.362 20.594 -0.807 1 98.44 75 GLU B CA 1
ATOM 1497 C C . GLU B 1 75 ? -0.656 19.594 0.113 1 98.44 75 GLU B C 1
ATOM 1499 O O . GLU B 1 75 ? -1.267 19.047 1.036 1 98.44 75 GLU B O 1
ATOM 1504 N N . ALA B 1 76 ? 0.593 19.406 -0.155 1 98.69 76 ALA B N 1
ATOM 1505 C CA . ALA B 1 76 ? 1.388 18.5 0.668 1 98.69 76 ALA B CA 1
ATOM 1506 C C . ALA B 1 76 ? 1.533 19.031 2.09 1 98.69 76 ALA B C 1
ATOM 1508 O O . ALA B 1 76 ? 1.418 18.281 3.059 1 98.69 76 ALA B O 1
ATOM 1509 N N . ASP B 1 77 ? 1.75 20.312 2.209 1 98.62 77 ASP B N 1
ATOM 1510 C CA . ASP B 1 77 ? 1.848 20.938 3.52 1 98.62 77 ASP B CA 1
ATOM 1511 C C . ASP B 1 77 ? 0.532 20.828 4.285 1 98.62 77 ASP B C 1
ATOM 1513 O O . ASP B 1 77 ? 0.528 20.531 5.484 1 98.62 77 ASP B O 1
ATO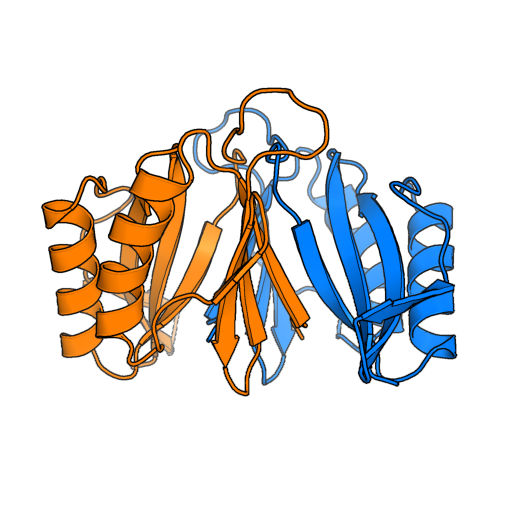M 1517 N N . ALA B 1 78 ? -0.49 21.094 3.592 1 98.81 78 ALA B N 1
ATOM 1518 C CA . ALA B 1 78 ? -1.81 20.984 4.211 1 98.81 78 ALA B CA 1
ATOM 1519 C C . ALA B 1 78 ? -2.086 19.562 4.68 1 98.81 78 ALA B C 1
ATOM 1521 O O . ALA B 1 78 ? -2.654 19.359 5.754 1 98.81 78 ALA B O 1
ATOM 1522 N N . TRP B 1 79 ? -1.723 18.641 3.881 1 98.88 79 TRP B N 1
ATOM 1523 C CA . TRP B 1 79 ? -1.861 17.219 4.207 1 98.88 79 TRP B CA 1
ATOM 1524 C C . TRP B 1 79 ? -1.131 16.891 5.504 1 98.88 79 TRP B C 1
ATOM 1526 O O . TRP B 1 79 ? -1.71 16.297 6.418 1 98.88 79 TRP B O 1
ATOM 1536 N N . HIS B 1 80 ? 0.092 17.281 5.598 1 98.88 80 HIS B N 1
ATOM 1537 C CA . HIS B 1 80 ? 0.896 16.984 6.777 1 98.88 80 HIS B CA 1
ATOM 1538 C C . HIS B 1 80 ? 0.34 17.688 8.016 1 98.88 80 HIS B C 1
ATOM 1540 O O . HIS B 1 80 ? 0.169 17.047 9.062 1 98.88 80 HIS B O 1
ATOM 1546 N N . ALA B 1 81 ? 0.042 18.938 7.887 1 98.88 81 ALA B N 1
ATOM 1547 C CA . ALA B 1 81 ? -0.483 19.719 9.008 1 98.88 81 ALA B CA 1
ATOM 1548 C C . ALA B 1 81 ? -1.797 19.125 9.508 1 98.88 81 ALA B C 1
ATOM 1550 O O . ALA B 1 81 ? -2.008 19.016 10.719 1 98.88 81 ALA B O 1
ATOM 1551 N N . THR B 1 82 ? -2.658 18.797 8.617 1 98.88 82 THR B N 1
ATOM 1552 C CA . THR B 1 82 ? -3.941 18.203 8.969 1 98.88 82 THR B CA 1
ATOM 1553 C C . THR B 1 82 ? -3.744 16.859 9.672 1 98.88 82 THR B C 1
ATOM 1555 O O . THR B 1 82 ? -4.426 16.562 10.656 1 98.88 82 THR B O 1
ATOM 1558 N N . GLY B 1 83 ? -2.85 16.031 9.148 1 98.81 83 GLY B N 1
ATOM 1559 C CA . GLY B 1 83 ? -2.545 14.766 9.789 1 98.81 83 GLY B CA 1
ATOM 1560 C C . GLY B 1 83 ? -2.094 14.922 11.227 1 98.81 83 GLY B C 1
ATOM 1561 O O . GLY B 1 83 ? -2.6 14.234 12.125 1 98.81 83 GLY B O 1
ATOM 1562 N N . VAL B 1 84 ? -1.209 15.836 11.422 1 98.69 84 VAL B N 1
ATOM 1563 C CA . VAL B 1 84 ? -0.677 16.078 12.758 1 98.69 84 VAL B CA 1
ATOM 1564 C C . VAL B 1 84 ? -1.782 16.594 13.672 1 98.69 84 VAL B C 1
ATOM 1566 O O . VAL B 1 84 ? -1.929 16.141 14.805 1 98.69 84 VAL B O 1
ATOM 1569 N N . ALA B 1 85 ? -2.576 17.453 13.18 1 98.81 85 ALA B N 1
ATOM 1570 C CA . ALA B 1 85 ? -3.639 18.078 13.961 1 98.81 85 ALA B CA 1
ATOM 1571 C C . ALA B 1 85 ? -4.707 17.062 14.359 1 98.81 85 ALA B C 1
ATOM 1573 O O . ALA B 1 85 ? -5.488 17.312 15.281 1 98.81 85 ALA B O 1
ATOM 1574 N N . ASN B 1 86 ? -4.719 15.953 13.727 1 98.69 86 ASN B N 1
ATOM 1575 C CA . ASN B 1 86 ? -5.809 15.016 13.953 1 98.69 86 ASN B CA 1
ATOM 1576 C C . ASN B 1 86 ? -5.289 13.664 14.438 1 98.69 86 ASN B C 1
ATOM 1578 O O . ASN B 1 86 ? -5.906 12.625 14.18 1 98.69 86 ASN B O 1
ATOM 1582 N N . GLY B 1 87 ? -4.156 13.656 15.031 1 98.25 87 GLY B N 1
ATOM 1583 C CA . GLY B 1 87 ? -3.727 12.477 15.758 1 98.25 87 GLY B CA 1
ATOM 1584 C C . GLY B 1 87 ? -2.564 11.758 15.094 1 98.25 87 GLY B C 1
ATOM 1585 O O . GLY B 1 87 ? -2.018 10.805 15.656 1 98.25 87 GLY B O 1
ATOM 1586 N N . GLY B 1 88 ? -2.172 12.18 13.852 1 98.56 88 GLY B N 1
ATOM 1587 C CA . GLY B 1 88 ? -0.965 11.641 13.242 1 98.56 88 GLY B CA 1
ATOM 1588 C C . GLY B 1 88 ? 0.308 12.172 13.875 1 98.56 88 GLY B C 1
ATOM 1589 O O . GLY B 1 88 ? 0.283 13.18 14.578 1 98.56 88 GLY B O 1
ATOM 1590 N N . THR B 1 89 ? 1.354 11.414 13.633 1 98.38 89 THR B N 1
ATOM 1591 C CA . THR B 1 89 ? 2.662 11.812 14.133 1 98.38 89 THR B CA 1
ATOM 1592 C C . THR B 1 89 ? 3.674 11.914 13 1 98.38 89 THR B C 1
ATOM 1594 O O . THR B 1 89 ? 3.785 11.008 12.18 1 98.38 89 THR B O 1
ATOM 1597 N N . THR B 1 90 ? 4.398 13.031 13.008 1 97.81 90 THR B N 1
ATOM 1598 C CA . THR B 1 90 ? 5.465 13.18 12.023 1 97.81 90 THR B CA 1
ATOM 1599 C C . THR B 1 90 ? 6.523 12.094 12.211 1 97.81 90 THR B C 1
ATOM 1601 O O . THR B 1 90 ? 6.898 11.773 13.344 1 97.81 90 THR B O 1
ATOM 1604 N N . CYS B 1 91 ? 6.938 11.586 11.117 1 95.75 91 CYS B N 1
ATOM 1605 C CA . CYS B 1 91 ? 8.047 10.641 11.148 1 95.75 91 CYS B CA 1
ATOM 1606 C C . CYS B 1 91 ? 9.039 10.922 10.031 1 95.75 91 CYS B C 1
ATOM 1608 O O . CYS B 1 91 ? 8.82 11.82 9.211 1 95.75 91 CYS B O 1
ATOM 1610 N N . GLU B 1 92 ? 10.172 10.312 10.062 1 93.88 92 GLU B N 1
ATOM 1611 C CA . GLU B 1 92 ? 11.273 10.602 9.141 1 93.88 92 GLU B CA 1
ATOM 1612 C C . GLU B 1 92 ? 11.672 12.07 9.203 1 93.88 92 GLU B C 1
ATOM 1614 O O . GLU B 1 92 ? 11.594 12.695 10.266 1 93.88 92 GLU B O 1
ATOM 1619 N N . ASP B 1 93 ? 12.25 12.602 8.133 1 92.56 93 ASP B N 1
ATOM 1620 C CA . ASP B 1 93 ? 12.617 14.016 8.07 1 92.56 93 ASP B CA 1
ATOM 1621 C C . ASP B 1 93 ? 11.375 14.891 7.906 1 92.56 93 ASP B C 1
ATOM 1623 O O . ASP B 1 93 ? 10.359 14.445 7.363 1 92.56 93 ASP B O 1
ATOM 1627 N N . PRO B 1 94 ? 11.43 16.109 8.477 1 94.62 94 PRO B N 1
ATOM 1628 C CA . PRO B 1 94 ? 10.312 17.031 8.297 1 94.62 94 PRO B CA 1
ATOM 1629 C C . PRO B 1 94 ? 9.969 17.25 6.824 1 94.62 94 PRO B C 1
ATOM 1631 O O . PRO B 1 94 ? 10.781 16.969 5.945 1 94.62 94 PRO B O 1
ATOM 1634 N N . PRO B 1 95 ? 8.727 17.797 6.594 1 97.44 95 PRO B N 1
ATOM 1635 C CA . PRO B 1 95 ? 8.359 18.094 5.211 1 97.44 95 PRO B CA 1
ATOM 1636 C C . PRO B 1 95 ? 9.398 18.953 4.492 1 97.44 95 PRO B C 1
ATOM 1638 O O . PRO B 1 95 ? 9.969 19.875 5.086 1 97.44 95 PRO B O 1
ATOM 1641 N N . GLY B 1 96 ? 9.648 18.547 3.205 1 96.81 96 GLY B N 1
ATOM 1642 C CA . GLY B 1 96 ? 10.648 19.312 2.48 1 96.81 96 GLY B CA 1
ATOM 1643 C C . GLY B 1 96 ? 11.047 18.672 1.164 1 96.81 96 GLY B C 1
ATOM 1644 O O . GLY B 1 96 ? 10.594 17.578 0.836 1 96.81 96 GLY B O 1
ATOM 1645 N N . VAL B 1 97 ? 11.875 19.391 0.424 1 96.56 97 VAL B N 1
ATOM 1646 C CA . VAL B 1 97 ? 12.336 18.969 -0.893 1 96.56 97 VAL B CA 1
ATOM 1647 C C . VAL B 1 97 ? 13.438 17.922 -0.741 1 96.56 97 VAL B C 1
ATOM 1649 O O . VAL B 1 97 ? 14.32 18.047 0.105 1 96.56 97 VAL B O 1
ATOM 1652 N N . ARG B 1 98 ? 13.234 16.859 -1.384 1 94.38 98 ARG B N 1
ATOM 1653 C CA . ARG B 1 98 ? 14.273 15.844 -1.546 1 94.38 98 ARG B CA 1
ATOM 1654 C C . ARG B 1 98 ? 14.766 15.789 -2.99 1 94.38 98 ARG B C 1
ATOM 1656 O O . ARG B 1 98 ? 13.961 15.828 -3.924 1 94.38 98 ARG B O 1
ATOM 1663 N N . ALA B 1 99 ? 16.031 15.75 -3.1 1 88.56 99 ALA B N 1
ATOM 1664 C CA . ALA B 1 99 ? 16.625 15.711 -4.434 1 88.56 99 ALA B CA 1
ATOM 1665 C C . ALA B 1 99 ? 17.266 14.352 -4.711 1 88.56 99 ALA B C 1
ATOM 1667 O O . ALA B 1 99 ? 17.891 13.758 -3.826 1 88.56 99 ALA B O 1
ATOM 1668 N N . MET B 1 100 ? 16.922 13.695 -5.754 1 77.56 100 MET B N 1
ATOM 1669 C CA . MET B 1 100 ? 17.578 12.5 -6.281 1 77.56 100 MET B CA 1
ATOM 1670 C C . MET B 1 100 ? 18.078 12.742 -7.699 1 77.56 100 MET B C 1
ATOM 1672 O O . MET B 1 100 ? 17.344 12.57 -8.672 1 77.56 100 MET B O 1
ATOM 1676 N N . GLY B 1 101 ? 19.359 12.984 -7.785 1 79.62 101 GLY B N 1
ATOM 1677 C CA . GLY B 1 101 ? 19.875 13.414 -9.078 1 79.62 101 GLY B CA 1
ATOM 1678 C C . GLY B 1 101 ? 19.188 14.656 -9.609 1 79.62 101 GLY B C 1
ATOM 1679 O O . GLY B 1 101 ? 19.141 15.688 -8.938 1 79.62 101 GLY B O 1
ATOM 1680 N N . ASP B 1 102 ? 18.562 14.445 -10.789 1 82.25 102 ASP B N 1
ATOM 1681 C CA . ASP B 1 102 ? 17.906 15.555 -11.477 1 82.25 102 ASP B CA 1
ATOM 1682 C C . ASP B 1 102 ? 16.438 15.656 -11.078 1 82.25 102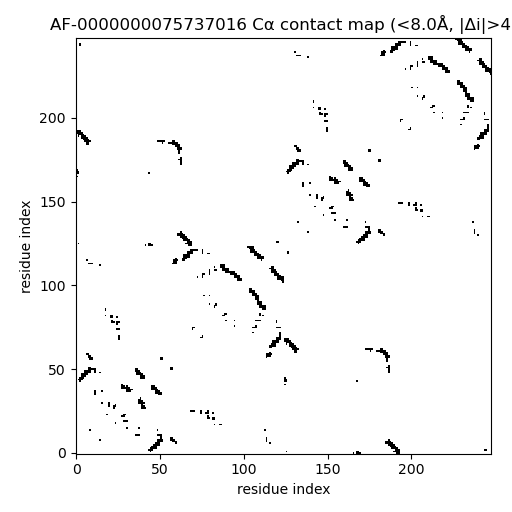 ASP B C 1
ATOM 1684 O O . ASP B 1 102 ? 15.75 16.609 -11.461 1 82.25 102 ASP B O 1
ATOM 1688 N N . MET B 1 103 ? 16.016 14.75 -10.328 1 85 103 MET B N 1
ATOM 1689 C CA . MET B 1 103 ? 14.617 14.75 -9.914 1 85 103 MET B CA 1
ATOM 1690 C C . MET B 1 103 ? 14.453 15.383 -8.531 1 85 103 MET B C 1
ATOM 1692 O O . MET B 1 103 ? 15.25 15.117 -7.633 1 85 103 MET B O 1
ATOM 1696 N N . LYS B 1 104 ? 13.5 16.406 -8.469 1 93.62 104 LYS B N 1
ATOM 1697 C CA . LYS B 1 104 ? 13.148 17.031 -7.191 1 93.62 104 LYS B CA 1
ATOM 1698 C C . LYS B 1 104 ? 11.719 16.672 -6.793 1 93.62 104 LYS B C 1
ATOM 1700 O O . LYS B 1 104 ? 10.797 16.766 -7.609 1 93.62 104 LYS B O 1
ATOM 1705 N N . MET B 1 105 ? 11.594 16.25 -5.57 1 96.31 105 MET B N 1
ATOM 1706 C CA . MET B 1 105 ? 10.281 15.93 -5.016 1 96.31 105 MET B CA 1
ATOM 1707 C C . MET B 1 105 ? 10.078 16.609 -3.668 1 96.31 105 MET B C 1
ATOM 1709 O O . MET B 1 105 ? 11.047 16.859 -2.943 1 96.31 105 MET B O 1
ATOM 1713 N N . TYR B 1 106 ? 8.953 16.984 -3.465 1 98 106 TYR B N 1
ATOM 1714 C CA . TYR B 1 106 ? 8.555 17.422 -2.129 1 98 106 TYR B CA 1
ATOM 1715 C C . TYR B 1 106 ? 7.852 16.281 -1.384 1 98 106 TYR B C 1
ATOM 1717 O O . TYR B 1 106 ? 6.871 15.727 -1.878 1 98 106 TYR B O 1
ATOM 1725 N N . LEU B 1 107 ? 8.414 15.953 -0.17 1 98.19 107 LEU B N 1
ATOM 1726 C CA . LEU B 1 107 ? 7.891 14.82 0.589 1 98.19 107 LEU B CA 1
ATOM 1727 C C . LEU B 1 107 ? 7.52 15.242 2.008 1 98.19 107 LEU B C 1
ATOM 1729 O O . LEU B 1 107 ? 8.172 16.109 2.592 1 98.19 107 LEU B O 1
ATOM 1733 N N . ALA B 1 108 ? 6.586 14.562 2.572 1 98.56 108 ALA B N 1
ATOM 1734 C CA . ALA B 1 108 ? 6.25 14.602 3.994 1 98.56 108 ALA B CA 1
ATOM 1735 C C . ALA B 1 108 ? 5.75 13.242 4.473 1 98.56 108 ALA B C 1
ATOM 1737 O O . ALA B 1 108 ? 5.109 12.508 3.719 1 98.56 108 ALA B O 1
ATOM 1738 N N . TYR B 1 109 ? 6.035 12.961 5.707 1 98.69 109 TYR B N 1
ATOM 1739 C CA . TYR B 1 109 ? 5.723 11.641 6.258 1 98.69 109 TYR B CA 1
ATOM 1740 C C . TYR B 1 109 ? 4.918 11.766 7.547 1 98.69 109 TYR B C 1
ATOM 1742 O O . TYR B 1 109 ? 5.133 12.688 8.336 1 98.69 109 TYR B O 1
ATOM 1750 N N . LEU B 1 110 ? 4.062 10.828 7.715 1 98.31 110 LEU B N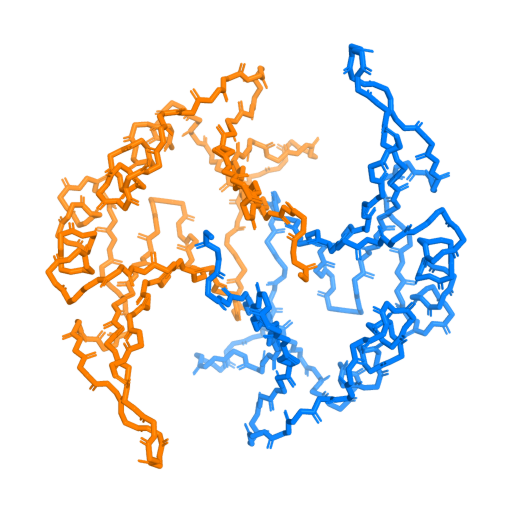 1
ATOM 1751 C CA . LEU B 1 110 ? 3.232 10.695 8.906 1 98.31 110 LEU B CA 1
ATOM 1752 C C . LEU B 1 110 ? 3.086 9.227 9.305 1 98.31 110 LEU B C 1
ATOM 1754 O O . LEU B 1 110 ? 3.158 8.336 8.461 1 98.31 110 LEU B O 1
ATOM 1758 N N . ARG B 1 111 ? 2.926 9.039 10.555 1 98.75 111 ARG B N 1
ATOM 1759 C CA . ARG B 1 111 ? 2.25 7.824 11.008 1 98.75 111 ARG B CA 1
ATOM 1760 C C . ARG B 1 111 ? 0.806 8.117 11.398 1 98.75 111 ARG B C 1
ATOM 1762 O O . ARG B 1 111 ? 0.536 9.086 12.117 1 98.75 111 ARG B O 1
ATOM 1769 N N . ASP B 1 112 ? -0.089 7.277 10.891 1 98.81 112 ASP B N 1
ATOM 1770 C CA . ASP B 1 112 ? -1.474 7.449 11.32 1 98.81 112 ASP B CA 1
ATOM 1771 C C . ASP B 1 112 ? -1.665 6.977 12.758 1 98.81 112 ASP B C 1
ATOM 1773 O O . ASP B 1 112 ? -0.727 6.477 13.383 1 98.81 112 ASP B O 1
ATOM 1777 N N . PRO B 1 113 ? -2.824 7.113 13.383 1 98.5 113 PRO B N 1
ATOM 1778 C CA . PRO B 1 113 ? -3.031 6.797 14.797 1 98.5 113 PRO B CA 1
ATOM 1779 C C . PRO B 1 113 ? -2.787 5.324 15.117 1 98.5 113 PRO B C 1
ATOM 1781 O O . PRO B 1 113 ? -2.576 4.965 16.281 1 98.5 113 PRO B O 1
ATOM 1784 N N . ASP B 1 114 ? -2.824 4.406 14.125 1 98.69 114 ASP B N 1
ATOM 1785 C CA . ASP B 1 114 ? -2.578 2.98 14.328 1 98.69 114 ASP B CA 1
ATOM 1786 C C . ASP B 1 114 ? -1.114 2.635 14.062 1 98.69 114 ASP B C 1
ATOM 1788 O O . ASP B 1 114 ? -0.709 1.479 14.211 1 98.69 114 ASP B O 1
ATOM 1792 N N . GLY B 1 115 ? -0.346 3.621 13.602 1 98.56 115 GLY B N 1
ATOM 1793 C CA . GLY B 1 115 ? 1.079 3.412 13.406 1 98.56 115 GLY B CA 1
ATOM 1794 C C . GLY B 1 115 ? 1.451 3.146 11.953 1 98.56 115 GLY B C 1
ATOM 1795 O O . GLY B 1 115 ? 2.627 2.963 11.633 1 98.56 115 GLY B O 1
ATOM 1796 N N . ASN B 1 116 ? 0.506 3.104 11.031 1 98.88 116 ASN B N 1
ATOM 1797 C CA . ASN B 1 116 ? 0.824 2.947 9.609 1 98.88 116 ASN B CA 1
ATOM 1798 C C . ASN B 1 116 ? 1.609 4.145 9.078 1 98.88 116 ASN B C 1
ATOM 1800 O O . ASN B 1 116 ? 1.262 5.293 9.359 1 98.88 116 ASN B O 1
ATOM 1804 N N . LYS B 1 117 ? 2.635 3.879 8.312 1 98.88 117 LYS B N 1
ATOM 1805 C CA . LYS B 1 117 ? 3.461 4.949 7.762 1 98.88 117 LYS B CA 1
ATOM 1806 C C . LYS B 1 117 ? 2.908 5.441 6.426 1 98.88 117 LYS B C 1
ATOM 1808 O O . LYS B 1 117 ? 2.656 4.645 5.523 1 98.88 117 LYS B O 1
ATOM 1813 N N . LEU B 1 118 ? 2.77 6.676 6.332 1 98.94 118 LEU B N 1
ATOM 1814 C CA . LEU B 1 118 ? 2.225 7.355 5.16 1 98.94 118 LEU B CA 1
ATOM 1815 C C . LEU B 1 118 ? 3.215 8.383 4.617 1 98.94 118 LEU B C 1
ATOM 1817 O O . LEU B 1 118 ? 4.086 8.859 5.348 1 98.94 118 LEU B O 1
ATOM 1821 N N . CYS B 1 119 ? 3.062 8.688 3.396 1 98.88 119 CYS B N 1
ATOM 1822 C CA . CYS B 1 119 ? 3.854 9.711 2.723 1 98.88 119 CYS B CA 1
ATOM 1823 C C . CYS B 1 119 ? 2.998 10.5 1.736 1 98.88 119 CYS B C 1
ATOM 1825 O O . CYS B 1 119 ? 2.031 9.969 1.185 1 98.88 119 CYS B O 1
ATOM 1827 N N . VAL B 1 120 ? 3.246 11.734 1.629 1 98.81 120 VAL B N 1
ATOM 1828 C CA . VAL B 1 120 ? 2.719 12.508 0.511 1 98.81 120 VAL B CA 1
ATOM 1829 C C . VAL B 1 120 ? 3.867 13.016 -0.357 1 98.81 120 VAL B C 1
ATOM 1831 O O . VAL B 1 120 ? 4.914 13.414 0.16 1 98.81 120 VAL B O 1
ATOM 1834 N N . MET B 1 121 ? 3.627 12.938 -1.615 1 98.19 121 MET B N 1
ATOM 1835 C CA . MET B 1 121 ? 4.68 13.297 -2.562 1 98.19 121 MET B CA 1
ATOM 1836 C C . MET B 1 121 ? 4.156 14.266 -3.613 1 98.19 121 MET B C 1
ATOM 1838 O O . MET B 1 121 ? 3.072 14.07 -4.164 1 98.19 121 MET B O 1
ATOM 1842 N N . HIS B 1 122 ? 4.863 15.297 -3.871 1 97.94 122 HIS B N 1
ATOM 1843 C CA . HIS B 1 122 ? 4.68 16.203 -5.008 1 97.94 122 HIS B CA 1
ATOM 1844 C C . HIS B 1 122 ? 5.93 16.234 -5.887 1 97.94 122 HIS B C 1
ATOM 1846 O O . HIS B 1 122 ? 7.004 16.609 -5.43 1 97.94 122 HIS B O 1
ATOM 1852 N N . ARG B 1 123 ? 5.762 15.812 -7.113 1 93.94 123 ARG B N 1
ATOM 1853 C CA . ARG B 1 123 ? 6.875 15.898 -8.055 1 93.94 123 ARG B CA 1
ATOM 1854 C C . ARG B 1 123 ? 7.078 17.328 -8.531 1 93.94 123 ARG B C 1
ATOM 1856 O O . ARG B 1 123 ? 6.141 17.969 -9.023 1 93.94 123 ARG B O 1
ATOM 1863 N N . MET B 1 124 ? 8.273 17.75 -8.344 1 92.81 124 MET B N 1
ATOM 1864 C CA . MET B 1 124 ? 8.578 19.141 -8.664 1 92.81 124 MET B CA 1
ATOM 1865 C C . MET B 1 124 ? 9.188 19.25 -10.062 1 92.81 124 MET B C 1
ATOM 1867 O O . MET B 1 124 ? 9.836 18.328 -10.539 1 92.81 124 MET B O 1
#

InterPro domains:
  IPR004360 Glyoxalase/fosfomycin resistance/dioxygenase domain [PF00903] (3-119)
  IPR029068 Glyoxalase/Bleomycin resistance protein/Dihydroxybiphenyl dioxygenase [G3DSA:3.10.180.10] (1-124)
  IPR029068 Glyoxalase/Bleomycin resistance protein/Dihydroxybiphenyl dioxygenase [SSF54593] (2-124)
  IPR037523 Vicinal oxygen chelate (VOC), core domain [PS51819] (1-123)

pLDDT: mean 97.13, std 3.49, range [77.44, 98.94]

Sequence (248 aa):
MFSHVMIGTNNLEAAKDFYDKLLGTLGVPPAMVDRHRIFYRTKTGTFAVSKPINGEPATAANGGTIGFVAKSQEEADAWHATGVANGGTTCEDPPGVRAMGDMKMYLAYLRDPDGNKLCVMHRMMFSHVMIGTNNLEAAKDFYDKLLGTLGVPPAMVDRHRIFYRTKTGTFAVSKPINGEPATAANGGTIGFVAKSQEEADAWHATGVANGGTTCEDPPGVRAMGDMKMYLAYLRDPDGNKLCVMHRM

Secondary structure (DSSP, 8-state):
-EEEEEEE-S-HHHHHHHHHHHHHTTTPPPPEEETTEEEEEETTEEEEEE--TTSSPPB--BT-EEEEE-SSHHHHHHHHHHHHHTT-EE-SSPSEEEEETTEEEEEEEEE-TT--EEEEEEE-/-EEEEEEE-S-HHHHHHHHHHHHHTTTPPPPEEETTEEEEEETTEEEEEE--TTSSPPB--BT-EEEEE-SSHHHHHHHHHHHHHTT-EE-SSPSEEEEETTEEEEEEEEE-TT--EEEEEEE-

Foldseek 3Di:
DAAEDEFEDPDQVLVQVLCCQLCVLQVFHGWDDDVQKTWTDDPVHIYMYGHDPVNDHTAADDVDEAEDEHADLVSQVSNQVSQVVSQKDWDDDAWDWDDDPPWIKTKTWIQHNRGYIYMYIYTD/DAAEDEFEDPDQVLVQVLCCQLCVLQVFHGWDDDVQKTWTDDPVHIYMYGHDPVNDHTAADDVDEAEDEHADLVSQVSNQVSQVVSQKDWDDDAWDWDDDPPWIKTKTWIQHNRGYIYMYIYTD

Radius of gyration: 17.12 Å; Cα contacts (8 Å, |Δi|>4): 608; chains: 2; bounding box: 45×45×34 Å

Organism: Rhodopseudomonas palustris (strain ATCC BAA-98 / CGA009) (NCBI:txid258594)

Solvent-accessible surface area (backbone atoms only — not comparable to full-atom values): 12566 Å² total; per-residue (Å²): 89,52,44,32,40,33,34,35,30,82,46,65,69,61,47,48,58,40,47,36,55,31,42,37,52,67,72,42,64,66,61,48,80,56,92,65,30,37,37,35,76,57,96,59,29,32,44,34,43,23,51,22,89,86,73,51,77,34,36,43,35,36,36,35,36,46,23,28,53,27,94,35,69,68,38,39,50,49,26,51,53,48,31,45,76,56,59,24,40,80,37,87,65,73,71,43,78,45,73,57,89,93,47,41,30,36,37,35,37,32,20,45,80,63,53,40,38,35,33,36,38,18,83,100,88,52,44,31,39,34,35,34,30,83,46,66,67,62,47,49,58,38,47,36,56,30,40,39,52,66,73,43,65,66,62,48,78,56,92,66,30,36,35,33,74,55,97,59,30,32,45,33,41,22,50,23,88,83,73,54,77,33,37,42,36,37,35,34,35,48,24,29,53,28,94,35,69,68,38,40,50,48,28,52,54,48,31,44,75,57,60,24,41,80,38,88,64,74,70,43,78,44,74,58,87,92,45,42,31,37,38,34,38,31,21,45,81,60,54,40,39,34,32,35,36,18,82,101

Nearest PDB structures (foldseek):
  4qb5-assembly2_B  TM=9.813E-01  e=9.385E-21  Rhodoferax ferrireducens T118
  4qb5-assembly1_C  TM=9.902E-01  e=3.110E-20  Rhodoferax ferrireducens T118
  4qb5-assembly1_A  TM=9.785E-01  e=4.681E-19  Rhodoferax ferrireducens T118
  3rri-assembly1_A  TM=6.886E-01  e=1.796E-07  Alicyclobacillus acidocaldarius subsp. acidocaldarius DSM 446
  1u6l-assembly1_B  TM=6.726E-01  e=4.477E-06  Pseudomonas aeruginosa PAO1